Protein AF-0000000084952101 (afdb_homodimer)

Nearest PDB structures (foldseek):
  6eo3-assembly1_A  TM=8.745E-01  e=9.899E-08  Salmonella enterica subsp. enterica serovar Typhimurium
  8pdc-assembly1_A  TM=8.493E-01  e=1.658E-07  Thermochaetoides thermophila
  7qzo-assembly1_A  TM=8.654E-01  e=2.288E-07  Pseudomonas aeruginosa
  5x5j-assembly1_A  TM=7.897E-01  e=6.118E-06  Acinetobacter baumannii
  5o8z-assembly1_A  TM=7.798E-01  e=7.917E-06  Salmonella enterica subsp. enterica serovar Typhimurium str. LT2

InterPro domains:
  IPR001789 Signal transduction response regulator, receiver domain [PF00072] (9-115)
  IPR001789 Signal transduction response regulator, receiver domain [PS50110] (8-128)
  IPR001789 Signal transduction response regulator, receiver domain [SM00448] (7-125)
  IPR011006 CheY-like superfamily [SSF52172] (6-130)
  IPR050595 Bacterial response regulator [PTHR44591] (6-113)

Structure (mmCIF, N/CA/C/O backbone):
data_AF-0000000084952101-model_v1
#
loop_
_entity.id
_entity.type
_entity.pdbx_description
1 polymer 'Two component, sigma54 specific, transcriptional regulator, Fis family'
#
loop_
_atom_site.group_PDB
_atom_site.id
_atom_site.type_symbol
_atom_site.label_atom_id
_atom_site.label_alt_id
_atom_site.label_comp_id
_atom_site.label_asym_id
_atom_site.label_entity_id
_atom_site.label_seq_id
_atom_site.pdbx_PDB_ins_code
_atom_site.Cartn_x
_atom_site.Cartn_y
_atom_site.Cartn_z
_atom_site.occupancy
_atom_site.B_iso_or_equiv
_atom_site.auth_seq_id
_atom_site.auth_comp_id
_atom_site.auth_asym_id
_atom_site.auth_atom_id
_atom_site.pdbx_PDB_model_num
ATOM 1 N N . MET A 1 1 ? 23.375 18.359 25.078 1 31.36 1 MET A N 1
ATOM 2 C CA . MET A 1 1 ? 22.391 19.219 24.438 1 31.36 1 MET A CA 1
ATOM 3 C C . MET A 1 1 ? 21.453 18.406 23.562 1 31.36 1 MET A C 1
ATOM 5 O O . MET A 1 1 ? 21.906 17.672 22.672 1 31.36 1 MET A O 1
ATOM 9 N N . LYS A 1 2 ? 20.375 17.875 24.125 1 40.59 2 LYS A N 1
ATOM 10 C CA . LYS A 1 2 ? 19.281 17.094 23.578 1 40.59 2 LYS A CA 1
ATOM 11 C C . LYS A 1 2 ? 18.797 17.672 22.25 1 40.59 2 LYS A C 1
ATOM 13 O O . LYS A 1 2 ? 18.125 18.703 22.234 1 40.59 2 LYS A O 1
ATOM 18 N N . SER A 1 3 ? 19.344 17.891 21.328 1 44.69 3 SER A N 1
ATOM 19 C CA . SER A 1 3 ? 18.875 18.578 20.125 1 44.69 3 SER A CA 1
ATOM 20 C C . SER A 1 3 ? 17.5 18.094 19.719 1 44.69 3 SER A C 1
ATOM 22 O O . SER A 1 3 ? 17.359 16.953 19.25 1 44.69 3 SER A O 1
ATOM 24 N N . ASP A 1 4 ? 16.469 18.156 20.641 1 56 4 ASP A N 1
ATOM 25 C CA . ASP A 1 4 ? 15.102 17.828 21.047 1 56 4 ASP A CA 1
ATOM 26 C C . ASP A 1 4 ? 14.086 18.312 20.031 1 56 4 ASP A C 1
ATOM 28 O O . ASP A 1 4 ? 13.312 19.234 20.297 1 56 4 ASP A O 1
ATOM 32 N N . SER A 1 5 ? 14.398 18.531 18.891 1 74.56 5 SER A N 1
ATOM 33 C CA . SER A 1 5 ? 13.586 19.234 17.891 1 74.56 5 SER A CA 1
ATOM 34 C C . SER A 1 5 ? 12.234 18.547 17.703 1 74.56 5 SER A C 1
ATOM 36 O O . SER A 1 5 ? 12.141 17.312 17.75 1 74.56 5 SER A O 1
ATOM 38 N N . LYS A 1 6 ? 11.195 19.297 18.016 1 87 6 LYS A N 1
ATOM 39 C CA . LYS A 1 6 ? 9.82 18.828 17.906 1 87 6 LYS A CA 1
ATOM 40 C C . LYS A 1 6 ? 9.516 18.344 16.484 1 87 6 LYS A C 1
ATOM 42 O O . LYS A 1 6 ? 10.109 18.828 15.516 1 87 6 LYS A O 1
ATOM 47 N N . THR A 1 7 ? 8.773 17.328 16.422 1 91.75 7 THR A N 1
ATOM 48 C CA . THR A 1 7 ? 8.336 16.797 15.133 1 91.75 7 THR A CA 1
ATOM 49 C C . THR A 1 7 ? 7.262 17.703 14.523 1 91.75 7 THR A C 1
ATOM 51 O O . THR A 1 7 ? 6.234 17.953 15.148 1 91.75 7 THR A O 1
ATOM 54 N N . THR A 1 8 ? 7.531 18.188 13.359 1 94.69 8 THR A N 1
ATOM 55 C CA . THR A 1 8 ? 6.586 19.062 12.672 1 94.69 8 THR A CA 1
ATOM 56 C C . THR A 1 8 ? 5.586 18.25 11.867 1 94.69 8 THR A C 1
ATOM 58 O O . THR A 1 8 ? 5.969 17.5 10.961 1 94.69 8 THR A O 1
ATOM 61 N N . ILE A 1 9 ? 4.277 18.469 12.148 1 96.5 9 ILE A N 1
ATOM 62 C CA . ILE A 1 9 ? 3.203 17.719 11.5 1 96.5 9 ILE A CA 1
ATOM 63 C C . ILE A 1 9 ? 2.291 18.688 10.75 1 96.5 9 ILE A C 1
ATOM 65 O O . ILE A 1 9 ? 1.812 19.672 11.32 1 96.5 9 ILE A O 1
ATOM 69 N N . PHE A 1 10 ? 2.121 18.422 9.469 1 98.25 10 PHE A N 1
ATOM 70 C CA . PHE A 1 10 ? 1.085 19.125 8.711 1 98.25 10 PHE A CA 1
ATOM 71 C C . PHE A 1 10 ? -0.183 18.281 8.633 1 98.25 10 PHE A C 1
ATOM 73 O O . PHE A 1 10 ? -0.131 17.109 8.273 1 98.25 10 PHE A O 1
ATOM 80 N N . LEU A 1 11 ? -1.28 18.875 8.992 1 97.88 11 LEU A N 1
ATOM 81 C CA . LEU A 1 11 ? -2.594 18.234 8.906 1 97.88 11 LEU A CA 1
ATOM 82 C C . LEU A 1 11 ? -3.434 18.891 7.809 1 97.88 11 LEU A C 1
ATOM 84 O O . LEU A 1 11 ? -3.648 20.109 7.82 1 97.88 11 LEU A O 1
ATOM 88 N N . VAL A 1 12 ? -3.926 18.047 6.91 1 98.5 12 VAL A N 1
ATOM 89 C CA . VAL A 1 12 ? -4.66 18.594 5.773 1 98.5 12 VAL A CA 1
ATOM 90 C C . VAL A 1 12 ? -6.035 17.922 5.68 1 98.5 12 VAL A C 1
ATOM 92 O O . VAL A 1 12 ? -6.137 16.719 5.449 1 98.5 12 VAL A O 1
ATOM 95 N N . ASP A 1 13 ? -7.027 18.688 5.824 1 97.81 13 ASP A N 1
ATOM 96 C CA . ASP A 1 13 ? -8.414 18.234 5.82 1 97.81 13 ASP A CA 1
ATOM 97 C C . ASP A 1 13 ? -9.375 19.391 5.574 1 97.81 13 ASP A C 1
ATOM 99 O O . ASP A 1 13 ? -9.18 20.484 6.105 1 97.81 13 ASP A O 1
ATOM 103 N N . ASP A 1 14 ? -10.383 19.156 4.797 1 96.81 14 ASP A N 1
ATOM 104 C CA . ASP A 1 14 ? -11.266 20.281 4.484 1 96.81 14 ASP A CA 1
ATOM 105 C C . ASP A 1 14 ? -12.359 20.422 5.547 1 96.81 14 ASP A C 1
ATOM 107 O O . ASP A 1 14 ? -13.133 21.375 5.512 1 96.81 14 ASP A O 1
ATOM 111 N N . ASP A 1 15 ? -12.43 19.453 6.539 1 95.44 15 ASP A N 1
ATOM 112 C CA . ASP A 1 15 ? -13.344 19.547 7.672 1 95.44 15 ASP A CA 1
ATOM 113 C C . ASP A 1 15 ? -12.703 20.281 8.844 1 95.44 15 ASP A C 1
ATOM 115 O O . ASP A 1 15 ? -11.898 19.719 9.586 1 95.44 15 ASP A O 1
ATOM 119 N N . ALA A 1 16 ? -13.133 21.516 9.047 1 94 16 ALA A N 1
ATOM 120 C CA . ALA A 1 16 ? -12.531 22.391 10.055 1 94 16 ALA A CA 1
ATOM 121 C C . ALA A 1 16 ? -12.68 21.797 11.453 1 94 16 ALA A C 1
ATOM 123 O O . ALA A 1 16 ? -11.789 21.922 12.289 1 94 16 ALA A O 1
ATOM 124 N N . VAL A 1 17 ? -13.828 21.203 11.75 1 94.38 17 VAL A N 1
ATOM 125 C CA . VAL A 1 17 ? -14.094 20.625 13.055 1 94.38 17 VAL A CA 1
ATOM 126 C C . VAL A 1 17 ? -13.156 19.453 13.305 1 94.38 17 VAL A C 1
ATOM 128 O O . VAL A 1 17 ? -12.57 19.328 14.383 1 94.38 17 VAL A O 1
ATOM 131 N N . PHE A 1 18 ? -12.977 18.656 12.289 1 94 18 PHE A N 1
ATOM 132 C CA . PHE A 1 18 ? -12.078 17.516 12.414 1 94 18 PHE A CA 1
ATOM 133 C C . PHE A 1 18 ? -10.641 17.969 12.594 1 94 18 PHE A C 1
ATOM 135 O O . PHE A 1 18 ? -9.906 17.438 13.438 1 94 18 PHE A O 1
ATOM 142 N N . LEU A 1 19 ? -10.188 18.969 11.828 1 94.62 19 LEU A N 1
ATOM 143 C CA . LEU A 1 19 ? -8.836 19.516 11.938 1 94.62 19 LEU A CA 1
ATOM 144 C C . LEU A 1 19 ? -8.547 19.969 13.359 1 94.62 19 LEU A C 1
ATOM 146 O O . LEU A 1 19 ? -7.508 19.641 13.93 1 94.62 19 LEU A O 1
ATOM 150 N N . LYS A 1 20 ? -9.477 20.688 13.867 1 94.31 20 LYS A N 1
ATOM 151 C CA . LYS A 1 20 ? -9.297 21.234 15.211 1 94.31 20 LYS A CA 1
ATOM 152 C C . LYS A 1 20 ? -9.227 20.125 16.25 1 94.31 20 LYS A C 1
ATOM 154 O O . LYS A 1 20 ? -8.391 20.172 17.156 1 94.31 20 LYS A O 1
ATOM 159 N N . SER A 1 21 ? -10.117 19.172 16.125 1 93 21 SER A N 1
ATOM 160 C CA . SER A 1 21 ? -10.125 18.047 17.078 1 93 21 SER A CA 1
ATOM 161 C C . SER A 1 21 ? -8.805 17.297 17.047 1 93 21 SER A C 1
ATOM 163 O O . SER A 1 21 ? -8.258 16.969 18.109 1 93 21 SER A O 1
ATOM 165 N N . LEU A 1 22 ? -8.297 17.016 15.883 1 92.94 22 LEU A N 1
ATOM 166 C CA . LEU A 1 22 ? -7.039 16.281 15.75 1 92.94 22 LEU A CA 1
ATOM 167 C C . LEU A 1 22 ? -5.867 17.125 16.234 1 92.94 22 LEU A C 1
ATOM 169 O O . LEU A 1 22 ? -4.949 16.609 16.891 1 92.94 22 LEU A O 1
ATOM 173 N N . GLU A 1 23 ? -5.871 18.391 15.898 1 93.25 23 GLU A N 1
ATOM 174 C CA . GLU A 1 23 ? -4.852 19.328 16.375 1 93.25 23 GLU A CA 1
ATOM 175 C C . GLU A 1 23 ? -4.738 19.281 17.906 1 93.25 23 GLU A C 1
ATOM 177 O O . GLU A 1 23 ? -3.633 19.219 18.453 1 93.25 23 GLU A O 1
ATOM 182 N N . ILE A 1 24 ? -5.859 19.281 18.547 1 91.94 24 ILE A N 1
ATOM 183 C CA . ILE A 1 24 ? -5.906 19.281 20 1 91.94 24 ILE A CA 1
ATOM 184 C C . ILE A 1 24 ? -5.273 18 20.547 1 91.94 24 ILE A C 1
ATOM 186 O O . ILE A 1 24 ? -4.527 18.047 21.531 1 91.94 24 ILE A O 1
ATOM 190 N N . GLU A 1 25 ? -5.535 16.938 19.922 1 89.94 25 GLU A N 1
ATOM 191 C CA . GLU A 1 25 ? -4.98 15.656 20.359 1 89.94 25 GLU A CA 1
ATOM 192 C C . GLU A 1 25 ? -3.459 15.656 20.266 1 89.94 25 GLU A C 1
ATOM 194 O O . GLU A 1 25 ? -2.779 15.141 21.156 1 89.94 25 GLU A O 1
ATOM 199 N N . PHE A 1 26 ? -2.91 16.297 19.234 1 89.94 26 PHE A N 1
ATOM 200 C CA . PHE A 1 26 ? -1.467 16.281 19.031 1 89.94 26 PHE A CA 1
ATOM 201 C C . PHE A 1 26 ? -0.779 17.312 19.922 1 89.94 26 PHE A C 1
ATOM 203 O O . PHE A 1 26 ? 0.338 17.078 20.391 1 89.94 26 PHE A O 1
ATOM 210 N N . ILE A 1 27 ? -1.391 18.453 20.094 1 84.12 27 ILE A N 1
ATOM 211 C CA . ILE A 1 27 ? -0.768 19.547 20.828 1 84.12 27 ILE A CA 1
ATOM 212 C C . ILE A 1 27 ? -0.644 19.172 22.312 1 84.12 27 ILE A C 1
ATOM 214 O O . ILE A 1 27 ? 0.27 19.625 23 1 84.12 27 ILE A O 1
ATOM 218 N N . HIS A 1 28 ? -1.533 18.375 22.719 1 82.44 28 HIS A N 1
ATOM 219 C CA . HIS A 1 28 ? -1.41 17.938 24.094 1 82.44 28 HIS A CA 1
ATOM 220 C C . HIS A 1 28 ? -0.119 17.156 24.328 1 82.44 28 HIS A C 1
ATOM 222 O O . HIS A 1 28 ? 0.33 17 25.453 1 82.44 28 HIS A O 1
ATOM 228 N N . ASN A 1 29 ? 0.439 16.828 23.219 1 72.81 29 ASN A N 1
ATOM 229 C CA . ASN A 1 29 ? 1.745 16.172 23.25 1 72.81 29 ASN A CA 1
ATOM 230 C C . ASN A 1 29 ? 2.865 17.156 22.906 1 72.81 29 ASN A C 1
ATOM 232 O O . ASN A 1 29 ? 2.891 17.703 21.812 1 72.81 29 ASN A O 1
ATOM 236 N N . THR A 1 30 ? 3.736 17.438 23.734 1 71.75 30 THR A N 1
ATOM 237 C CA . THR A 1 30 ? 4.742 18.484 23.641 1 71.75 30 THR A CA 1
ATOM 238 C C . THR A 1 30 ? 5.805 18.141 22.594 1 71.75 30 THR A C 1
ATOM 240 O O . THR A 1 30 ? 6.645 18.969 22.25 1 71.75 30 THR A O 1
ATOM 243 N N . GLU A 1 31 ? 5.695 17.031 22.016 1 84.75 31 GLU A N 1
ATOM 244 C CA . GLU A 1 31 ? 6.73 16.578 21.094 1 84.75 31 GLU A CA 1
ATOM 245 C C . GLU A 1 31 ? 6.398 16.969 19.656 1 84.75 31 GLU A C 1
ATOM 247 O O . GLU A 1 31 ? 7.211 16.781 18.75 1 84.75 31 GLU A O 1
ATOM 252 N N . TYR A 1 32 ? 5.238 17.641 19.516 1 90.06 32 TYR A N 1
ATOM 253 C CA . TYR A 1 32 ? 4.805 17.891 18.141 1 90.06 32 TYR A CA 1
ATOM 254 C C . TYR A 1 32 ? 4.531 19.375 17.906 1 90.06 32 TYR A C 1
ATOM 256 O O . TYR A 1 32 ? 4.059 20.062 18.812 1 90.06 32 TYR A O 1
ATOM 264 N N . ILE A 1 33 ? 4.855 19.859 16.781 1 92.81 33 ILE A N 1
ATOM 265 C CA . ILE A 1 33 ? 4.371 21.125 16.219 1 92.81 33 ILE A CA 1
ATOM 266 C C . ILE A 1 33 ? 3.396 20.844 15.078 1 92.81 33 ILE A C 1
ATOM 268 O O . ILE A 1 33 ? 3.73 20.125 14.133 1 92.81 33 ILE A O 1
ATOM 272 N N . VAL A 1 34 ? 2.207 21.422 15.211 1 95.19 34 VAL A N 1
ATOM 273 C CA . VAL A 1 34 ? 1.177 21.062 14.242 1 95.19 34 VAL A CA 1
ATOM 274 C C . VAL A 1 34 ? 0.725 22.312 13.484 1 95.19 34 VAL A C 1
ATOM 276 O O . VAL A 1 34 ? 0.503 23.359 14.078 1 95.19 34 VAL A O 1
ATOM 279 N N . GLU A 1 35 ? 0.692 22.203 12.234 1 96.56 35 GLU A N 1
ATOM 280 C CA . GLU A 1 35 ? 0.045 23.188 11.375 1 96.56 35 GLU A CA 1
ATOM 281 C C . GLU A 1 35 ? -1.077 22.562 10.555 1 96.56 35 GLU A C 1
ATOM 283 O O . GLU A 1 35 ? -0.937 21.438 10.062 1 96.56 35 GLU A O 1
ATOM 288 N N . THR A 1 36 ? -2.189 23.297 10.383 1 97.69 36 THR A N 1
ATOM 289 C CA . THR A 1 36 ? -3.367 22.734 9.719 1 97.69 36 THR A CA 1
ATOM 290 C C . THR A 1 36 ? -3.658 23.484 8.422 1 97.69 36 THR A C 1
ATOM 292 O O . THR A 1 36 ? -3.412 24.688 8.32 1 97.69 36 THR A O 1
ATOM 295 N N . PHE A 1 37 ? -4.176 22.719 7.477 1 97.81 37 PHE A N 1
ATOM 296 C CA . PHE A 1 37 ? -4.512 23.281 6.176 1 97.81 37 PHE A CA 1
ATOM 297 C C . PHE A 1 37 ? -5.863 22.766 5.699 1 97.81 37 PHE A C 1
ATOM 299 O O . PHE A 1 37 ? -6.148 21.562 5.801 1 97.81 37 PHE A O 1
ATOM 306 N N . ALA A 1 38 ? -6.621 23.672 5.078 1 96.5 38 ALA A N 1
ATOM 307 C CA . ALA A 1 38 ? -7.965 23.312 4.641 1 96.5 38 ALA A CA 1
ATOM 308 C C . ALA A 1 38 ? -7.953 22.797 3.207 1 96.5 38 ALA A C 1
ATOM 310 O O . ALA A 1 38 ? -8.938 22.203 2.744 1 96.5 38 ALA A O 1
ATOM 311 N N . THR A 1 39 ? -6.848 23.047 2.496 1 96.94 39 THR A N 1
ATOM 312 C CA . THR A 1 39 ? -6.73 22.578 1.119 1 96.94 39 THR A CA 1
ATOM 313 C C . THR A 1 39 ? -5.309 22.109 0.829 1 96.94 39 THR A C 1
ATOM 315 O O . THR A 1 39 ? -4.367 22.484 1.528 1 96.94 39 THR A O 1
ATOM 318 N N . GLY A 1 40 ? -5.191 21.234 -0.184 1 98 40 GLY A N 1
ATOM 319 C CA . GLY A 1 40 ? -3.879 20.766 -0.613 1 98 40 GLY A CA 1
ATOM 320 C C . GLY A 1 40 ? -2.986 21.891 -1.1 1 98 40 GLY A C 1
ATOM 321 O O . GLY A 1 40 ? -1.777 21.891 -0.854 1 98 40 GLY A O 1
ATOM 322 N N . GLU A 1 41 ? -3.635 22.891 -1.754 1 97.56 41 GLU A N 1
ATOM 323 C CA . GLU A 1 41 ? -2.914 24.047 -2.285 1 97.56 41 GLU A CA 1
ATOM 324 C C . GLU A 1 41 ? -2.199 24.812 -1.172 1 97.56 41 GLU A C 1
ATOM 326 O O . GLU A 1 41 ? -1.025 25.156 -1.308 1 97.56 41 GLU A O 1
ATOM 331 N N . LEU A 1 42 ? -2.859 25.031 -0.121 1 97.31 42 LEU A N 1
ATOM 332 C CA . LEU A 1 42 ? -2.291 25.766 1.012 1 97.31 42 LEU A CA 1
ATOM 333 C C . LEU A 1 42 ? -1.149 24.969 1.643 1 97.31 42 LEU A C 1
ATOM 335 O O . LEU A 1 42 ? -0.117 25.547 2 1 97.31 42 LEU A O 1
ATOM 339 N N . CYS A 1 43 ? -1.364 23.672 1.757 1 98.38 43 CYS A N 1
ATOM 340 C CA . CYS A 1 43 ? -0.332 22.812 2.32 1 98.38 43 CYS A CA 1
ATOM 341 C C . CYS A 1 43 ? 0.927 22.844 1.461 1 98.38 43 CYS A C 1
ATOM 343 O O . CYS A 1 43 ? 2.033 23 1.978 1 98.38 43 CYS A O 1
ATOM 345 N N . LEU A 1 44 ? 0.755 22.75 0.146 1 98.12 44 LEU A N 1
ATOM 346 C CA . LEU A 1 44 ? 1.88 22.719 -0.782 1 98.12 44 LEU A CA 1
ATOM 347 C C . LEU A 1 44 ? 2.666 24.031 -0.735 1 98.12 44 LEU A C 1
ATOM 349 O O . LEU A 1 44 ? 3.896 24.016 -0.807 1 98.12 44 LEU A O 1
ATOM 353 N N . ALA A 1 45 ? 1.919 25.094 -0.639 1 98 45 ALA A N 1
ATOM 354 C CA . ALA A 1 45 ? 2.572 26.406 -0.531 1 98 45 ALA A CA 1
ATOM 355 C C . ALA A 1 45 ? 3.486 26.453 0.69 1 98 45 ALA A C 1
ATOM 357 O O . ALA A 1 45 ? 4.57 27.047 0.636 1 98 45 ALA A O 1
ATOM 358 N N . LYS A 1 46 ? 3.049 25.844 1.779 1 98.12 46 LYS A N 1
ATOM 359 C CA . LYS A 1 46 ? 3.836 25.844 3.008 1 98.12 46 LYS A CA 1
ATOM 360 C C . LYS A 1 46 ? 5 24.859 2.916 1 98.12 46 LYS A C 1
ATOM 362 O O . LYS A 1 46 ? 6.105 25.156 3.381 1 98.12 46 LYS A O 1
ATOM 367 N N . VAL A 1 47 ? 4.789 23.703 2.305 1 97.38 47 VAL A N 1
ATOM 368 C CA . VAL A 1 47 ? 5.816 22.672 2.137 1 97.38 47 VAL A CA 1
ATOM 369 C C . VAL A 1 47 ? 7.016 23.266 1.396 1 97.38 47 VAL A C 1
ATOM 371 O O . VAL A 1 47 ? 8.164 22.938 1.703 1 97.38 47 VAL A O 1
ATOM 374 N N . ALA A 1 48 ? 6.691 24.109 0.462 1 95 48 ALA A N 1
ATOM 375 C CA . ALA A 1 48 ? 7.73 24.734 -0.348 1 95 48 ALA A CA 1
ATOM 376 C C . ALA A 1 48 ? 8.617 25.641 0.504 1 95 48 ALA A C 1
ATOM 378 O O . ALA A 1 48 ? 9.742 25.969 0.12 1 95 48 ALA A O 1
ATOM 379 N N . LYS A 1 49 ? 8.133 26.031 1.66 1 95.56 49 LYS A N 1
ATOM 380 C CA . LYS A 1 49 ? 8.852 26.969 2.535 1 95.56 49 LYS A CA 1
ATOM 381 C C . LYS A 1 49 ? 9.477 26.234 3.715 1 95.56 49 LYS A C 1
ATOM 383 O O . LYS A 1 49 ? 10.609 26.531 4.109 1 95.56 49 LYS A O 1
ATOM 388 N N . ILE A 1 50 ? 8.758 25.312 4.277 1 94.56 50 ILE A N 1
ATOM 389 C CA . ILE A 1 50 ? 9.188 24.531 5.441 1 94.56 50 ILE A CA 1
ATOM 390 C C . ILE A 1 50 ? 8.898 23.062 5.215 1 94.56 50 ILE A C 1
ATOM 392 O O . ILE A 1 50 ? 7.766 22.672 4.906 1 94.56 50 ILE A O 1
ATOM 396 N N . LYS A 1 51 ? 9.914 22.297 5.426 1 95.31 51 LYS A N 1
ATOM 397 C CA . LYS A 1 51 ? 9.727 20.859 5.262 1 95.31 51 LYS A CA 1
ATOM 398 C C . LYS A 1 51 ? 9.18 20.219 6.539 1 95.31 51 LYS A C 1
ATOM 400 O O . LYS A 1 51 ? 9.852 20.219 7.57 1 95.31 51 LYS A O 1
ATOM 405 N N . PRO A 1 52 ? 8.008 19.703 6.457 1 97.06 52 PRO A N 1
ATOM 406 C CA . PRO A 1 52 ? 7.504 18.984 7.625 1 97.06 52 PRO A CA 1
ATOM 407 C C . PRO A 1 52 ? 8.133 17.594 7.781 1 97.06 52 PRO A C 1
ATOM 409 O O . PRO A 1 52 ? 8.703 17.062 6.828 1 97.06 52 PRO A O 1
ATOM 412 N N . ASP A 1 53 ? 8.031 17.109 8.977 1 95.12 53 ASP A N 1
ATOM 413 C CA . ASP A 1 53 ? 8.523 15.758 9.211 1 95.12 53 ASP A CA 1
ATOM 414 C C . ASP A 1 53 ? 7.523 14.711 8.711 1 95.12 53 ASP A C 1
ATOM 416 O O . ASP A 1 53 ? 7.91 13.602 8.344 1 95.12 53 ASP A O 1
ATOM 420 N N . VAL A 1 54 ? 6.273 15.102 8.781 1 97.19 54 VAL A N 1
ATOM 421 C CA . VAL A 1 54 ? 5.223 14.195 8.328 1 97.19 54 VAL A CA 1
ATOM 422 C C . VAL A 1 54 ? 3.979 15 7.953 1 97.19 54 VAL A C 1
ATOM 424 O O . VAL A 1 54 ? 3.715 16.047 8.531 1 97.19 54 VAL A O 1
ATOM 427 N N . ILE A 1 55 ? 3.266 14.477 6.973 1 98.44 55 ILE A N 1
ATOM 428 C CA . ILE A 1 55 ? 1.993 15.07 6.57 1 98.44 55 ILE A CA 1
ATOM 429 C C . ILE A 1 55 ? 0.873 14.047 6.75 1 98.44 55 ILE A C 1
ATOM 431 O O . ILE A 1 55 ? 1.014 12.891 6.355 1 98.44 55 ILE A O 1
ATOM 435 N N . ILE A 1 56 ? -0.173 14.461 7.379 1 98.44 56 ILE A N 1
ATOM 436 C CA . ILE A 1 56 ? -1.404 13.68 7.477 1 98.44 56 ILE A CA 1
ATOM 437 C C . ILE A 1 56 ? -2.465 14.281 6.555 1 98.44 56 ILE A C 1
ATOM 439 O O . ILE A 1 56 ? -2.848 15.445 6.715 1 98.44 56 ILE A O 1
ATOM 443 N N . LEU A 1 57 ? -2.945 13.484 5.648 1 98.69 57 LEU A N 1
ATOM 444 C CA . LEU A 1 57 ? -3.686 14.016 4.508 1 98.69 57 LEU A CA 1
ATOM 445 C C . LEU A 1 57 ? -5 13.266 4.316 1 98.69 57 LEU A C 1
ATOM 447 O O . LEU A 1 57 ? -5.016 12.039 4.273 1 98.69 57 LEU A O 1
ATOM 451 N N . ASP A 1 58 ? -6.066 13.984 4.152 1 98 58 ASP A N 1
ATOM 452 C CA . ASP A 1 58 ? -7.375 13.398 3.881 1 98 58 ASP A CA 1
ATOM 453 C C . ASP A 1 58 ? -7.496 12.977 2.418 1 98 58 ASP A C 1
ATOM 455 O O . ASP A 1 58 ? -7.051 13.703 1.521 1 98 58 ASP A O 1
ATOM 459 N N . TYR A 1 59 ? -8.133 11.914 2.172 1 97.5 59 TYR A N 1
ATOM 460 C CA . TYR A 1 59 ? -8.352 11.414 0.817 1 97.5 59 TYR A CA 1
ATOM 461 C C . TYR A 1 59 ? -9.391 12.266 0.088 1 97.5 59 TYR A C 1
ATOM 463 O O . TYR A 1 59 ? -9.164 12.688 -1.048 1 97.5 59 TYR A O 1
ATOM 471 N N . GLN A 1 60 ? -10.508 12.43 0.764 1 95.62 60 GLN A N 1
ATOM 472 C CA . GLN A 1 60 ? -11.547 13.273 0.193 1 95.62 60 GLN A CA 1
ATOM 473 C C . GLN A 1 60 ? -11.375 14.727 0.618 1 95.62 60 GLN A C 1
ATOM 475 O O . GLN A 1 60 ? -12.133 15.234 1.447 1 95.62 60 GLN A O 1
ATOM 480 N N . LEU A 1 61 ? -10.547 15.406 0.004 1 96.81 61 LEU A N 1
ATOM 481 C CA . LEU A 1 61 ? -10.125 16.734 0.41 1 96.81 61 LEU A CA 1
ATOM 482 C C . LEU A 1 61 ? -10.859 17.812 -0.393 1 96.81 61 LEU A C 1
ATOM 484 O O . LEU A 1 61 ? -10.758 19 -0.093 1 96.81 61 LEU A O 1
ATOM 488 N N . ASP A 1 62 ? -11.672 17.422 -1.327 1 92.44 62 ASP A N 1
ATOM 489 C CA . ASP A 1 62 ? -12.422 18.359 -2.148 1 92.44 62 ASP A CA 1
ATOM 490 C C . ASP A 1 62 ? -13.914 18.281 -1.853 1 92.44 62 ASP A C 1
ATOM 492 O O . ASP A 1 62 ? -14.742 18.484 -2.744 1 92.44 62 ASP A O 1
ATOM 496 N N . GLY A 1 63 ? -14.148 17.906 -0.601 1 88 63 GLY A N 1
ATOM 497 C CA . GLY A 1 63 ? -15.547 17.766 -0.217 1 88 63 GLY A CA 1
ATOM 498 C C . GLY A 1 63 ? -16.266 19.094 -0.132 1 88 63 GLY A C 1
ATOM 499 O O . GLY A 1 63 ? -17.453 19.188 -0.455 1 88 63 GLY A O 1
ATOM 500 N N . ILE A 1 64 ? -15.617 20.156 0.276 1 86.5 64 ILE A N 1
ATOM 501 C CA . ILE A 1 64 ? -16.203 21.469 0.469 1 86.5 64 ILE A CA 1
ATOM 502 C C . ILE A 1 64 ? -16.016 22.312 -0.791 1 86.5 64 ILE A C 1
ATOM 504 O O . ILE A 1 64 ? -16.984 22.875 -1.318 1 86.5 64 ILE A O 1
ATOM 508 N N . ASP A 1 65 ? -14.836 22.391 -1.254 1 88.94 65 ASP A N 1
ATOM 509 C CA . ASP A 1 65 ? -14.523 23.062 -2.51 1 88.94 65 ASP A CA 1
ATOM 510 C C . ASP A 1 65 ? -14.188 22.062 -3.607 1 88.94 65 ASP A C 1
ATOM 512 O O . ASP A 1 65 ? -13.07 21.547 -3.66 1 88.94 65 ASP A O 1
ATOM 516 N N . LYS A 1 66 ? -14.977 21.875 -4.551 1 89.44 66 LYS A N 1
ATOM 517 C CA . LYS A 1 66 ? -14.844 20.844 -5.574 1 89.44 66 LYS A CA 1
ATOM 518 C C . LYS A 1 66 ? -13.766 21.203 -6.59 1 89.44 66 LYS A C 1
ATOM 520 O O . LYS A 1 66 ? -13.305 20.344 -7.348 1 89.44 66 LYS A O 1
ATOM 525 N N . GLU A 1 67 ? -13.359 22.453 -6.559 1 91.44 67 GLU A N 1
ATOM 526 C CA . GLU A 1 67 ? -12.32 22.891 -7.48 1 91.44 67 GLU A CA 1
ATOM 527 C C . GLU A 1 67 ? -10.93 22.703 -6.871 1 91.44 67 GLU A C 1
ATOM 529 O O . GLU A 1 67 ? -9.922 22.766 -7.578 1 91.44 67 GLU A O 1
ATOM 534 N N . ALA A 1 68 ? -10.898 22.453 -5.625 1 92.62 68 ALA A N 1
ATOM 535 C CA . ALA A 1 68 ? -9.625 22.219 -4.938 1 92.62 68 ALA A CA 1
ATOM 536 C C . ALA A 1 68 ? -9.047 20.859 -5.293 1 92.62 68 ALA A C 1
ATOM 538 O O . ALA A 1 68 ? -9.758 19.984 -5.785 1 92.62 68 ALA A O 1
ATOM 539 N N . MET A 1 69 ? -7.723 20.734 -5.09 1 96.12 69 MET A N 1
ATOM 540 C CA . MET A 1 69 ? -7.082 19.438 -5.273 1 96.12 69 MET A CA 1
ATOM 541 C C . MET A 1 69 ? -7.672 18.406 -4.324 1 96.12 69 MET A C 1
ATOM 543 O O . MET A 1 69 ? -7.918 18.688 -3.152 1 96.12 69 MET A O 1
ATOM 547 N N . ASN A 1 70 ? -7.867 17.188 -4.852 1 96.88 70 ASN A N 1
ATOM 548 C CA . ASN A 1 70 ? -8.273 16.109 -3.959 1 96.88 70 ASN A CA 1
ATOM 549 C C . ASN A 1 70 ? -7.074 15.484 -3.256 1 96.88 70 ASN A C 1
ATOM 551 O O . ASN A 1 70 ? -5.938 15.922 -3.439 1 96.88 70 ASN A O 1
ATOM 555 N N . GLY A 1 71 ? -7.359 14.547 -2.428 1 98 71 GLY A N 1
ATOM 556 C CA . GLY A 1 71 ? -6.309 13.945 -1.617 1 98 71 GLY A CA 1
ATOM 557 C C . GLY A 1 71 ? -5.199 13.328 -2.443 1 98 71 GLY A C 1
ATOM 558 O O . GLY A 1 71 ? -4.016 13.531 -2.158 1 98 71 GLY A O 1
ATOM 559 N N . ILE A 1 72 ? -5.504 12.602 -3.471 1 98.06 72 ILE A N 1
ATOM 560 C CA . ILE A 1 72 ? -4.523 11.891 -4.289 1 98.06 72 ILE A CA 1
ATOM 561 C C . ILE A 1 72 ? -3.709 12.891 -5.102 1 98.06 72 ILE A C 1
ATOM 563 O O . ILE A 1 72 ? -2.488 12.766 -5.211 1 98.06 72 ILE A O 1
ATOM 567 N N . GLN A 1 73 ? -4.355 13.844 -5.656 1 98 73 GLN A N 1
ATOM 568 C CA . GLN A 1 73 ? -3.652 14.898 -6.375 1 98 73 GLN A CA 1
ATOM 569 C C . GLN A 1 73 ? -2.637 15.594 -5.477 1 98 73 GLN A C 1
ATOM 571 O O . GLN A 1 73 ? -1.502 15.844 -5.887 1 98 73 GLN A O 1
ATOM 576 N N . THR A 1 74 ? -3.119 15.938 -4.289 1 98.56 74 THR A N 1
ATOM 577 C CA . THR A 1 74 ? -2.244 16.594 -3.316 1 98.56 74 THR A CA 1
ATOM 578 C C . THR A 1 74 ? -1.059 15.695 -2.975 1 98.56 74 THR A C 1
ATOM 580 O O . THR A 1 74 ? 0.087 16.141 -2.963 1 98.56 74 THR A O 1
ATOM 583 N N . LEU A 1 75 ? -1.333 14.438 -2.736 1 98.69 75 LEU A N 1
ATOM 584 C CA . LEU A 1 75 ? -0.295 13.453 -2.449 1 98.69 75 LEU A CA 1
ATOM 585 C C . LEU A 1 75 ? 0.747 13.414 -3.562 1 98.69 75 LEU A C 1
ATOM 587 O O . LEU A 1 75 ? 1.947 13.516 -3.297 1 98.69 75 LEU A O 1
ATOM 591 N N . ASP A 1 76 ? 0.286 13.375 -4.773 1 98.62 76 ASP A N 1
ATOM 592 C CA . ASP A 1 76 ? 1.18 13.289 -5.922 1 98.62 76 ASP A CA 1
ATOM 593 C C . ASP A 1 76 ? 2.082 14.516 -6.008 1 98.62 76 ASP A C 1
ATOM 595 O O . ASP A 1 76 ? 3.285 14.398 -6.246 1 98.62 76 ASP A O 1
ATOM 599 N N . LYS A 1 77 ? 1.519 15.625 -5.797 1 98.44 77 LYS A N 1
ATOM 600 C CA . LYS A 1 77 ? 2.281 16.859 -5.879 1 98.44 77 LYS A CA 1
ATOM 601 C C . LYS A 1 77 ? 3.328 16.938 -4.77 1 98.44 77 LYS A C 1
ATOM 603 O O . LYS A 1 77 ? 4.445 17.422 -4.996 1 98.44 77 LYS A O 1
ATOM 608 N N . ILE A 1 78 ? 2.938 16.5 -3.6 1 98.38 78 ILE A N 1
ATOM 609 C CA . ILE A 1 78 ? 3.885 16.484 -2.49 1 98.38 78 ILE A CA 1
ATOM 610 C C . ILE A 1 78 ? 5.062 15.57 -2.826 1 98.38 78 ILE A C 1
ATOM 612 O O . ILE A 1 78 ? 6.223 15.953 -2.641 1 98.38 78 ILE A O 1
ATOM 616 N N . LYS A 1 79 ? 4.766 14.43 -3.346 1 98.25 79 LYS A N 1
ATOM 617 C CA . LYS A 1 79 ? 5.801 13.445 -3.652 1 98.25 79 LYS A CA 1
ATOM 618 C C . LYS A 1 79 ? 6.668 13.906 -4.82 1 98.25 79 LYS A C 1
ATOM 620 O O . LYS A 1 79 ? 7.863 13.609 -4.867 1 98.25 79 LYS A O 1
ATOM 625 N N . GLU A 1 80 ? 6.016 14.586 -5.707 1 97.5 80 GLU A N 1
ATOM 626 C CA . GLU A 1 80 ? 6.785 15.195 -6.793 1 97.5 80 GLU A CA 1
ATOM 627 C C . GLU A 1 80 ? 7.789 16.203 -6.258 1 97.5 80 GLU A C 1
ATOM 629 O O . GLU A 1 80 ? 8.914 16.297 -6.754 1 97.5 80 GLU A O 1
ATOM 634 N N . PHE A 1 81 ? 7.359 16.953 -5.301 1 96.94 81 PHE A N 1
ATOM 635 C CA . PHE A 1 81 ? 8.211 17.969 -4.703 1 96.94 81 PHE A CA 1
ATOM 636 C C . PHE A 1 81 ? 9.32 17.328 -3.877 1 96.94 81 PHE A C 1
ATOM 638 O O . PHE A 1 81 ? 10.492 17.688 -4.023 1 96.94 81 PHE A O 1
ATOM 645 N N . ASP A 1 82 ? 8.992 16.391 -3.062 1 97.19 82 ASP A N 1
ATOM 646 C CA . ASP A 1 82 ? 9.953 15.672 -2.221 1 97.19 82 ASP A CA 1
ATOM 647 C C . ASP A 1 82 ? 9.453 14.266 -1.888 1 97.19 82 ASP A C 1
ATOM 649 O O . ASP A 1 82 ? 8.641 14.094 -0.98 1 97.19 82 ASP A O 1
ATOM 653 N N . PRO A 1 83 ? 10.031 13.328 -2.523 1 96.44 83 PRO A N 1
ATOM 654 C CA . PRO A 1 83 ? 9.539 11.961 -2.334 1 96.44 83 PRO A CA 1
ATOM 655 C C . PRO A 1 83 ? 9.844 11.414 -0.939 1 96.44 83 PRO A C 1
ATOM 657 O O . PRO A 1 83 ? 9.281 10.391 -0.54 1 96.44 83 PRO A O 1
ATOM 660 N N . GLU A 1 84 ? 10.602 12.078 -0.228 1 94.69 84 GLU A N 1
ATOM 661 C CA . GLU A 1 84 ? 11.055 11.555 1.059 1 94.69 84 GLU A CA 1
ATOM 662 C C . GLU A 1 84 ? 10.102 11.969 2.182 1 94.69 84 GLU A C 1
ATOM 664 O O . GLU A 1 84 ? 10.172 11.43 3.287 1 94.69 84 GLU A O 1
ATOM 669 N N . ILE A 1 85 ? 9.281 12.906 1.948 1 96.44 85 ILE A N 1
ATOM 670 C CA . ILE A 1 85 ? 8.336 13.336 2.973 1 96.44 85 ILE A CA 1
ATOM 671 C C . ILE A 1 85 ? 7.293 12.242 3.205 1 96.44 85 ILE A C 1
ATOM 673 O O . ILE A 1 85 ? 6.543 11.891 2.293 1 96.44 85 ILE A O 1
ATOM 677 N N . PRO A 1 86 ? 7.234 11.711 4.375 1 97.69 86 PRO A N 1
ATOM 678 C CA . PRO A 1 86 ? 6.191 10.719 4.633 1 97.69 86 PRO A CA 1
ATOM 679 C C . PRO A 1 86 ? 4.793 11.336 4.691 1 97.69 86 PRO A C 1
ATOM 681 O O . PRO A 1 86 ? 4.578 12.32 5.398 1 97.69 86 PRO A O 1
ATOM 684 N N . VAL A 1 87 ? 3.904 10.742 3.947 1 98.56 87 VAL A N 1
ATOM 685 C CA . VAL A 1 87 ? 2.512 11.18 3.957 1 98.56 87 VAL A CA 1
ATOM 686 C C . VAL A 1 87 ? 1.614 10.039 4.422 1 98.56 87 VAL A C 1
ATOM 688 O O . VAL A 1 87 ? 1.625 8.953 3.838 1 98.56 87 VAL A O 1
ATOM 691 N N . ILE A 1 88 ? 0.926 10.273 5.477 1 98.56 88 ILE A N 1
ATOM 692 C CA . ILE A 1 88 ? -0.065 9.32 5.965 1 98.56 88 ILE A CA 1
ATOM 693 C C . ILE A 1 88 ? -1.461 9.758 5.531 1 98.56 88 ILE A C 1
ATOM 695 O O . ILE A 1 88 ? -1.909 10.852 5.875 1 98.56 88 ILE A O 1
ATOM 699 N N . MET A 1 89 ? -2.119 8.898 4.77 1 98.69 89 MET A N 1
ATOM 700 C CA . MET A 1 89 ? -3.51 9.172 4.422 1 98.69 89 MET A CA 1
ATOM 701 C C . MET A 1 89 ? -4.438 8.859 5.59 1 98.69 89 MET A C 1
ATOM 703 O O . MET A 1 89 ? -4.34 7.789 6.195 1 98.69 89 MET A O 1
ATOM 707 N N . LEU A 1 90 ? -5.203 9.766 5.977 1 97.88 90 LEU A N 1
ATOM 708 C CA . LEU A 1 90 ? -6.227 9.609 7.004 1 97.88 90 LEU A CA 1
ATOM 709 C C . LEU A 1 90 ? -7.613 9.883 6.438 1 97.88 90 LEU A C 1
ATOM 711 O O . LEU A 1 90 ? -7.965 11.039 6.176 1 97.88 90 LEU A O 1
ATOM 715 N N . SER A 1 91 ? -8.414 8.781 6.316 1 96.88 91 SER A N 1
ATOM 716 C CA . SER A 1 91 ? -9.641 8.945 5.543 1 96.88 91 SER A CA 1
ATOM 717 C C . SER A 1 91 ? -10.773 8.109 6.125 1 96.88 91 SER A C 1
ATOM 719 O O . SER A 1 91 ? -10.531 7.09 6.781 1 96.88 91 SER A O 1
ATOM 721 N N . SER A 1 92 ? -11.984 8.516 5.801 1 96 92 SER A N 1
ATOM 722 C CA . SER A 1 92 ? -13.164 7.75 6.188 1 96 92 SER A CA 1
ATOM 723 C C . SER A 1 92 ? -13.391 6.574 5.242 1 96 92 SER A C 1
ATOM 725 O O . SER A 1 92 ? -14.211 5.699 5.52 1 96 92 SER A O 1
ATOM 727 N N . GLN A 1 93 ? -12.664 6.609 4.184 1 94.62 93 GLN A N 1
ATOM 728 C CA . GLN A 1 93 ? -12.812 5.516 3.232 1 94.62 93 GLN A CA 1
ATOM 729 C C . GLN A 1 93 ? -12.273 4.207 3.805 1 94.62 93 GLN A C 1
ATOM 731 O O . GLN A 1 93 ? -11.07 4.082 4.043 1 94.62 93 GLN A O 1
ATOM 736 N N . ASP A 1 94 ? -13.148 3.344 3.945 1 94.75 94 ASP A N 1
ATOM 737 C CA . ASP A 1 94 ? -12.758 2.045 4.488 1 94.75 94 ASP A CA 1
ATOM 738 C C . ASP A 1 94 ? -12.828 0.958 3.42 1 94.75 94 ASP A C 1
ATOM 740 O O . ASP A 1 94 ? -13.508 -0.056 3.60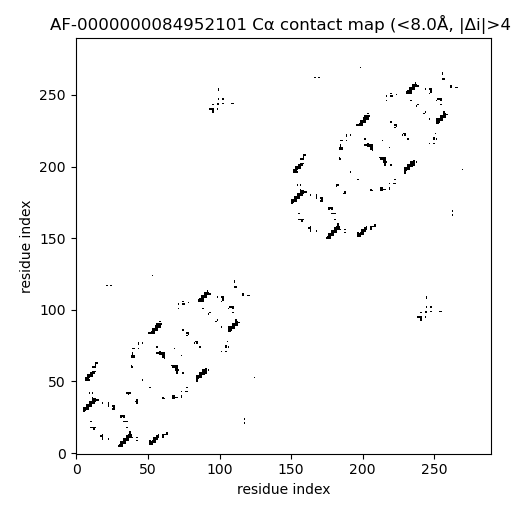2 1 94.75 94 ASP A O 1
ATOM 744 N N . LYS A 1 95 ? -12.25 1.192 2.303 1 95.94 95 LYS A N 1
ATOM 745 C CA . LYS A 1 95 ? -12.164 0.277 1.169 1 95.94 95 LYS A CA 1
ATOM 746 C C . LYS A 1 95 ? -10.711 -0.078 0.857 1 95.94 95 LYS A C 1
ATOM 748 O O . LYS A 1 95 ? -9.875 0.809 0.688 1 95.94 95 LYS A O 1
ATOM 753 N N . ILE A 1 96 ? -10.43 -1.276 0.667 1 96.69 96 ILE A N 1
ATOM 754 C CA . ILE A 1 96 ? -9.078 -1.774 0.453 1 96.69 96 ILE A CA 1
ATOM 755 C C . ILE A 1 96 ? -8.516 -1.195 -0.843 1 96.69 96 ILE A C 1
ATOM 757 O O . ILE A 1 96 ? -7.352 -0.787 -0.893 1 96.69 96 ILE A O 1
ATOM 761 N N . GLU A 1 97 ? -9.344 -1.162 -1.852 1 95.06 97 GLU A N 1
ATOM 762 C CA . GLU A 1 97 ? -8.906 -0.66 -3.15 1 95.06 97 GLU A CA 1
ATOM 763 C C . GLU A 1 97 ? -8.391 0.774 -3.045 1 95.06 97 GLU A C 1
ATOM 765 O O . GLU A 1 97 ? -7.422 1.143 -3.705 1 95.06 97 GLU A O 1
ATOM 770 N N . VAL A 1 98 ? -9.008 1.53 -2.199 1 96.94 98 VAL A N 1
ATOM 771 C CA . VAL A 1 98 ? -8.609 2.92 -2.006 1 96.94 98 VAL A CA 1
ATOM 772 C C . VAL A 1 98 ? -7.266 2.979 -1.287 1 96.94 98 VAL A C 1
ATOM 774 O O . VAL A 1 98 ? -6.359 3.707 -1.705 1 96.94 98 VAL A O 1
ATOM 777 N N . ALA A 1 99 ? -7.133 2.205 -0.237 1 98 99 ALA A N 1
ATOM 778 C CA . ALA A 1 99 ? -5.891 2.178 0.529 1 98 99 ALA A CA 1
ATOM 779 C C . ALA A 1 99 ? -4.719 1.745 -0.346 1 98 99 ALA A C 1
ATOM 781 O O . ALA A 1 99 ? -3.664 2.387 -0.344 1 98 99 ALA A O 1
ATOM 782 N N . VAL A 1 100 ? -4.914 0.724 -1.114 1 97.69 100 VAL A N 1
ATOM 783 C CA . VAL A 1 100 ? -3.859 0.2 -1.978 1 97.69 100 VAL A CA 1
ATOM 784 C C . VAL A 1 100 ? -3.498 1.236 -3.039 1 97.69 100 VAL A C 1
ATOM 786 O O . VAL A 1 100 ? -2.32 1.427 -3.354 1 97.69 100 VAL A O 1
ATOM 789 N N . SER A 1 101 ? -4.496 1.881 -3.592 1 97.19 101 SER A N 1
ATOM 790 C CA . SER A 1 101 ? -4.25 2.947 -4.559 1 97.19 101 SER A CA 1
ATOM 791 C C . SER A 1 101 ? -3.385 4.047 -3.955 1 97.19 101 SER A C 1
ATOM 793 O O . SER A 1 101 ? -2.436 4.516 -4.59 1 97.19 101 SER A O 1
ATOM 795 N N . CYS A 1 102 ? -3.693 4.441 -2.74 1 98.44 102 CYS A N 1
ATOM 796 C CA . CYS A 1 102 ? -2.9 5.461 -2.066 1 98.44 102 CYS A CA 1
ATOM 797 C C . CYS A 1 102 ? -1.448 5.023 -1.928 1 98.44 102 CYS A C 1
ATOM 799 O O . CYS A 1 102 ? -0.531 5.812 -2.152 1 98.44 102 CYS A O 1
ATOM 801 N N . MET A 1 103 ? -1.28 3.797 -1.607 1 97.94 103 MET A N 1
ATOM 802 C CA . MET A 1 103 ? 0.068 3.26 -1.457 1 97.94 103 MET A CA 1
ATOM 803 C C . MET A 1 103 ? 0.812 3.273 -2.789 1 97.94 103 MET A C 1
ATOM 805 O O . MET A 1 103 ? 2.012 3.549 -2.832 1 97.94 103 MET A O 1
ATOM 809 N N . HIS A 1 104 ? 0.082 3.006 -3.873 1 96.69 104 HIS A N 1
ATOM 810 C CA . HIS A 1 104 ? 0.673 3.072 -5.207 1 96.69 104 HIS A CA 1
ATOM 811 C C . HIS A 1 104 ? 1.143 4.488 -5.531 1 96.69 104 HIS A C 1
ATOM 813 O O . HIS A 1 104 ? 2.125 4.668 -6.254 1 96.69 104 HIS A O 1
ATOM 819 N N . HIS A 1 105 ? 0.444 5.395 -4.977 1 97.62 105 HIS A N 1
ATOM 820 C CA . HIS A 1 105 ? 0.829 6.789 -5.172 1 97.62 105 HIS A CA 1
ATOM 821 C C . HIS A 1 105 ? 1.876 7.219 -4.148 1 97.62 105 HIS A C 1
ATOM 823 O O . HIS A 1 105 ? 2.066 8.414 -3.914 1 97.62 105 HIS A O 1
ATOM 829 N N . LYS A 1 106 ? 2.432 6.277 -3.402 1 97.75 106 LYS A N 1
ATOM 830 C CA . LYS A 1 106 ? 3.621 6.418 -2.566 1 97.75 106 LYS A CA 1
ATOM 831 C C . LYS A 1 106 ? 3.264 6.98 -1.193 1 97.75 106 LYS A C 1
ATOM 833 O O . LYS A 1 106 ? 4.09 7.625 -0.547 1 97.75 106 LYS A O 1
ATOM 838 N N . ALA A 1 107 ? 2.018 6.832 -0.829 1 98.56 107 ALA A N 1
ATOM 839 C CA . ALA A 1 107 ? 1.709 7.094 0.574 1 98.56 107 ALA A CA 1
ATOM 840 C C . ALA A 1 107 ? 2.574 6.242 1.496 1 98.56 107 ALA A C 1
ATOM 842 O O . ALA A 1 107 ? 2.883 5.09 1.18 1 98.56 107 ALA A O 1
ATOM 843 N N . PHE A 1 108 ? 2.877 6.844 2.572 1 97.44 108 PHE A N 1
ATOM 844 C CA . PHE A 1 108 ? 3.674 6.117 3.557 1 97.44 108 PHE A CA 1
ATOM 845 C C . PHE A 1 108 ? 2.812 5.121 4.32 1 97.44 108 PHE A C 1
ATOM 847 O O . PHE A 1 108 ? 3.283 4.043 4.691 1 97.44 108 PHE A O 1
ATOM 854 N N . ASP A 1 109 ? 1.617 5.551 4.59 1 97.81 109 ASP A N 1
ATOM 855 C CA . ASP A 1 109 ? 0.658 4.75 5.34 1 97.81 109 ASP A CA 1
ATOM 856 C C . ASP A 1 109 ? -0.774 5.191 5.055 1 97.81 109 ASP A C 1
ATOM 858 O O . ASP A 1 109 ? -0.995 6.227 4.422 1 97.81 109 ASP A O 1
ATOM 862 N N . TYR A 1 110 ? -1.692 4.348 5.52 1 98.44 110 TYR A N 1
ATOM 863 C CA . TYR A 1 110 ? -3.119 4.629 5.41 1 98.44 110 TYR A CA 1
ATOM 864 C C . TYR A 1 110 ? -3.848 4.266 6.695 1 98.44 110 TYR A C 1
ATOM 866 O O . TYR A 1 110 ? -3.744 3.137 7.18 1 98.44 110 TYR A O 1
ATOM 874 N N . VAL A 1 111 ? -4.555 5.234 7.238 1 97.62 111 VAL A N 1
ATOM 875 C CA . VAL A 1 111 ? -5.297 5.055 8.484 1 97.62 111 VAL A CA 1
ATOM 876 C C . VAL A 1 111 ? -6.754 5.457 8.281 1 97.62 111 VAL A C 1
ATOM 878 O O . VAL A 1 111 ? -7.039 6.531 7.75 1 97.62 111 VAL A O 1
ATOM 881 N N . VAL A 1 112 ? -7.641 4.613 8.719 1 97.31 112 VAL A N 1
ATOM 882 C CA . VAL A 1 112 ? -9.062 4.926 8.617 1 97.31 112 VAL A CA 1
ATOM 883 C C . VAL A 1 112 ? -9.469 5.844 9.773 1 97.31 112 VAL A C 1
ATOM 885 O O . VAL A 1 112 ? -9.07 5.625 10.914 1 97.31 112 VAL A O 1
ATOM 888 N N . LYS A 1 113 ? -10.242 6.871 9.383 1 96 113 LYS A N 1
ATOM 889 C CA . LYS A 1 113 ? -10.82 7.707 10.438 1 96 113 LYS A CA 1
ATOM 890 C C . LYS A 1 113 ? -11.719 6.891 11.359 1 96 113 LYS A C 1
ATOM 892 O O . LYS A 1 113 ? -12.727 6.332 10.914 1 96 113 LYS A O 1
ATOM 897 N N . SER A 1 114 ? -11.273 6.73 12.547 1 94.38 114 SER A N 1
ATOM 898 C CA . SER A 1 114 ? -11.992 5.965 13.562 1 94.38 114 SER A CA 1
ATOM 899 C C . SER A 1 114 ? -11.703 6.488 14.961 1 94.38 114 SER A C 1
ATOM 901 O O . SER A 1 114 ? -10.938 7.445 15.125 1 94.38 114 SER A O 1
ATOM 903 N N . GLU A 1 115 ? -12.266 5.809 15.922 1 90.19 115 GLU A N 1
ATOM 904 C CA . GLU A 1 115 ? -12.062 6.215 17.312 1 90.19 115 GLU A CA 1
ATOM 905 C C . GLU A 1 115 ? -10.617 5.988 17.75 1 90.19 115 GLU A C 1
ATOM 907 O O . GLU A 1 115 ? -10.125 6.668 18.641 1 90.19 115 GLU A O 1
ATOM 912 N N . THR A 1 116 ? -9.938 5.078 17.031 1 92.19 116 THR A N 1
ATOM 913 C CA . THR A 1 116 ? -8.57 4.746 17.422 1 92.19 116 THR A CA 1
ATOM 914 C C . THR A 1 116 ? -7.57 5.359 16.438 1 92.19 116 THR A C 1
ATOM 916 O O . THR A 1 116 ? -6.375 5.059 16.5 1 92.19 116 THR A O 1
ATOM 919 N N . ALA A 1 117 ? -8.055 6.168 15.57 1 93.19 117 ALA A N 1
ATOM 920 C CA . ALA A 1 117 ? -7.207 6.711 14.516 1 93.19 117 ALA A CA 1
ATOM 921 C C . ALA A 1 117 ? -6.023 7.48 15.094 1 93.19 117 ALA A C 1
ATOM 923 O O . ALA A 1 117 ? -4.887 7.305 14.656 1 93.19 117 ALA A O 1
ATOM 924 N N . PHE A 1 118 ? -6.301 8.289 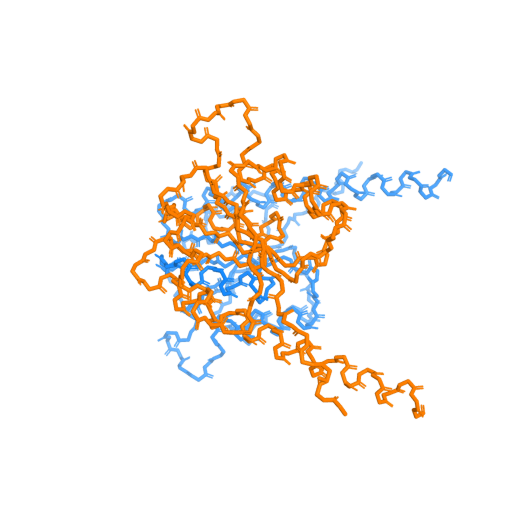16.078 1 92.25 118 PHE A N 1
ATOM 925 C CA . PHE A 1 118 ? -5.25 9.117 16.672 1 92.25 118 PHE A CA 1
ATOM 926 C C . PHE A 1 118 ? -4.168 8.25 17.297 1 92.25 118 PHE A C 1
ATOM 928 O O . PHE A 1 118 ? -2.975 8.5 17.109 1 92.25 118 PHE A O 1
ATOM 935 N N . LEU A 1 119 ? -4.566 7.305 18.016 1 92.25 119 LEU A N 1
ATOM 936 C CA . LEU A 1 119 ? -3.615 6.398 18.641 1 92.25 119 LEU A CA 1
ATOM 937 C C . LEU A 1 119 ? -2.744 5.707 17.609 1 92.25 119 LEU A C 1
ATOM 939 O O . LEU A 1 119 ? -1.531 5.578 17.781 1 92.25 119 LEU A O 1
ATOM 943 N N . ARG A 1 120 ? -3.338 5.285 16.531 1 93.38 120 ARG A N 1
ATOM 944 C CA . ARG A 1 120 ? -2.607 4.625 15.445 1 93.38 120 ARG A CA 1
ATOM 945 C C . ARG A 1 120 ? -1.625 5.586 14.789 1 93.38 120 ARG A C 1
ATOM 947 O O . ARG A 1 120 ? -0.485 5.215 14.5 1 93.38 120 ARG A O 1
ATOM 954 N N . LEU A 1 121 ? -2.059 6.789 14.586 1 95.25 121 LEU A N 1
ATOM 955 C CA . LEU A 1 121 ? -1.197 7.812 14 1 95.25 121 LEU A CA 1
ATOM 956 C C . LEU A 1 121 ? 0.019 8.07 14.891 1 95.25 121 LEU A C 1
ATOM 958 O O . LEU A 1 121 ? 1.15 8.102 14.398 1 95.25 121 LEU A O 1
ATOM 962 N N . GLN A 1 122 ? -0.224 8.211 16.125 1 91.75 122 GLN A N 1
ATOM 963 C CA . GLN A 1 122 ? 0.86 8.484 17.062 1 91.75 122 GLN A CA 1
ATOM 964 C C . GLN A 1 122 ? 1.88 7.348 17.062 1 91.75 122 GLN A C 1
ATOM 966 O O . GLN A 1 122 ? 3.088 7.59 17.031 1 91.75 122 GLN A O 1
ATOM 971 N N . LYS A 1 123 ? 1.336 6.227 17.125 1 92.69 123 LYS A N 1
ATOM 972 C CA . LYS A 1 123 ? 2.207 5.055 17.141 1 92.69 123 LYS A CA 1
ATOM 973 C C . LYS A 1 123 ? 3.061 4.984 15.875 1 92.69 123 LYS A C 1
ATOM 975 O O . LYS A 1 123 ? 4.273 4.777 15.953 1 92.69 123 LYS A O 1
ATOM 980 N N . ASN A 1 124 ? 2.463 5.164 14.742 1 92.62 124 ASN A N 1
ATOM 981 C CA . ASN A 1 124 ? 3.158 5.066 13.461 1 92.62 124 ASN A CA 1
ATOM 982 C C . ASN A 1 124 ? 4.211 6.16 13.312 1 92.62 124 ASN A C 1
ATOM 984 O O . ASN A 1 124 ? 5.32 5.898 12.844 1 92.62 124 ASN A O 1
ATOM 988 N N . ILE A 1 125 ? 3.908 7.328 13.719 1 92.5 125 ILE A N 1
ATOM 989 C CA . ILE A 1 125 ? 4.809 8.469 13.625 1 92.5 125 ILE A CA 1
ATOM 990 C C . ILE A 1 125 ? 6.008 8.266 14.547 1 92.5 125 ILE A C 1
ATOM 992 O O . ILE A 1 125 ? 7.156 8.453 14.141 1 92.5 125 ILE A O 1
ATOM 996 N N . ALA A 1 126 ? 5.707 7.836 15.734 1 89.81 126 ALA A N 1
ATOM 997 C CA . ALA A 1 126 ? 6.777 7.59 16.703 1 89.81 126 ALA A CA 1
ATOM 998 C C . ALA A 1 126 ? 7.73 6.508 16.203 1 89.81 126 ALA A C 1
ATOM 1000 O O . ALA A 1 126 ? 8.953 6.656 16.297 1 89.81 126 ALA A O 1
ATOM 1001 N N . ALA A 1 127 ? 7.156 5.5 15.75 1 89.88 127 ALA A N 1
ATOM 1002 C CA . ALA A 1 127 ? 7.965 4.395 15.25 1 89.88 127 ALA A CA 1
ATOM 1003 C C . ALA A 1 127 ? 8.852 4.848 14.094 1 89.88 127 ALA A C 1
ATOM 1005 O O . ALA A 1 127 ? 10.039 4.512 14.047 1 89.88 127 ALA A O 1
ATOM 1006 N N . PHE A 1 128 ? 8.281 5.559 13.258 1 88.81 128 PHE A N 1
ATOM 1007 C CA . PHE A 1 128 ? 9.016 6.027 12.094 1 88.81 128 PHE A CA 1
ATOM 1008 C C . PHE A 1 128 ? 10.172 6.934 12.5 1 88.81 128 PHE A C 1
ATOM 1010 O O . PHE A 1 128 ? 11.297 6.77 12.023 1 88.81 128 PHE A O 1
ATOM 1017 N N . PHE A 1 129 ? 9.961 7.785 13.352 1 86.06 129 PHE A N 1
ATOM 1018 C CA . PHE A 1 129 ? 10.984 8.766 13.703 1 86.06 129 PHE A CA 1
ATOM 1019 C C . PHE A 1 129 ? 12.039 8.141 14.602 1 86.06 129 PHE A C 1
ATOM 1021 O O . PHE A 1 129 ? 13.211 8.539 14.57 1 86.06 129 PHE A O 1
ATOM 1028 N N . HIS A 1 130 ? 11.539 7.18 15.336 1 85 130 HIS A N 1
ATOM 1029 C CA . HIS A 1 130 ? 12.523 6.434 16.109 1 85 130 HIS A CA 1
ATOM 1030 C C . HIS A 1 130 ? 13.508 5.711 15.188 1 85 130 HIS A C 1
ATOM 1032 O O . HIS A 1 130 ? 14.719 5.762 15.406 1 85 130 HIS A O 1
ATOM 1038 N N . PHE A 1 131 ? 13.016 5.176 14.211 1 84.81 131 PHE A N 1
ATOM 1039 C CA . PHE A 1 131 ? 13.844 4.422 13.281 1 84.81 131 PHE A CA 1
ATOM 1040 C C . PHE A 1 131 ? 14.727 5.359 12.461 1 84.81 131 PHE A C 1
ATOM 1042 O O . PHE A 1 131 ? 15.898 5.059 12.211 1 84.81 131 PHE A O 1
ATOM 1049 N N . GLU A 1 132 ? 14.164 6.367 12.055 1 84.31 132 GLU A N 1
ATOM 1050 C CA . GLU A 1 132 ? 14.922 7.348 11.281 1 84.31 132 GLU A CA 1
ATOM 1051 C C . GLU A 1 132 ? 16.109 7.879 12.07 1 84.31 132 GLU A C 1
ATOM 1053 O O . GLU A 1 132 ? 17.203 8.078 11.523 1 84.31 132 GLU A O 1
ATOM 1058 N N . LYS A 1 133 ? 15.812 8.086 13.266 1 81.5 133 LYS A N 1
ATOM 1059 C CA . LYS A 1 133 ? 16.875 8.586 14.133 1 81.5 133 LYS A CA 1
ATOM 1060 C C . LYS A 1 133 ? 18 7.566 14.258 1 81.5 133 LYS A C 1
ATOM 1062 O O . LYS A 1 133 ? 19.188 7.922 14.172 1 81.5 133 LYS A O 1
ATOM 1067 N N . ILE A 1 134 ? 17.688 6.344 14.406 1 83.62 134 ILE A N 1
ATOM 1068 C CA . ILE A 1 134 ? 18.672 5.273 14.547 1 83.62 134 ILE A CA 1
ATOM 1069 C C . ILE A 1 134 ? 19.484 5.156 13.266 1 83.62 134 ILE A C 1
ATOM 1071 O O . ILE A 1 134 ? 20.703 5.023 13.312 1 83.62 134 ILE A O 1
ATOM 1075 N N . GLU A 1 135 ? 18.781 5.254 12.273 1 82.38 135 GLU A N 1
ATOM 1076 C CA . GLU A 1 135 ? 19.453 5.125 10.984 1 82.38 135 GLU A CA 1
ATOM 1077 C C . GLU A 1 135 ? 20.422 6.277 10.75 1 82.38 135 GLU A C 1
ATOM 1079 O O . GLU A 1 135 ? 21.531 6.062 10.25 1 82.38 135 GLU A O 1
ATOM 1084 N N . LYS A 1 136 ? 19.969 7.395 11.031 1 81.19 136 LYS A N 1
ATOM 1085 C CA . LYS A 1 136 ? 20.828 8.562 10.875 1 81.19 136 LYS A CA 1
ATOM 1086 C C . LYS A 1 136 ? 22.047 8.469 11.781 1 81.19 136 LYS A C 1
ATOM 1088 O O . LYS A 1 136 ? 23.156 8.82 11.383 1 81.19 136 LYS A O 1
ATOM 1093 N N . GLU A 1 137 ? 21.812 7.957 12.938 1 81.62 137 GLU A N 1
ATOM 1094 C CA . GLU A 1 137 ? 22.922 7.77 13.867 1 81.62 137 GLU A CA 1
ATOM 1095 C C . GLU A 1 137 ? 23.906 6.73 13.352 1 81.62 137 GLU A C 1
ATOM 1097 O O . GLU A 1 137 ? 25.125 6.93 13.43 1 81.62 137 GLU A O 1
ATOM 1102 N N . LEU A 1 138 ? 23.375 5.703 12.828 1 83.19 138 LEU A N 1
ATOM 1103 C CA . LEU A 1 138 ? 24.219 4.645 12.289 1 83.19 138 LEU A CA 1
ATOM 1104 C C . LEU A 1 138 ? 25.031 5.148 11.102 1 83.19 138 LEU A C 1
ATOM 1106 O O . LEU A 1 138 ? 26.234 4.875 11 1 83.19 138 LEU A O 1
ATOM 1110 N N . ASN A 1 139 ? 24.438 5.828 10.297 1 84.38 139 ASN A N 1
ATOM 1111 C CA . ASN A 1 139 ? 25.109 6.379 9.133 1 84.38 139 ASN A CA 1
ATOM 1112 C C . ASN A 1 139 ? 26.188 7.371 9.523 1 84.38 139 ASN A C 1
ATOM 1114 O O . ASN A 1 139 ? 27.25 7.434 8.883 1 84.38 139 ASN A O 1
ATOM 1118 N N . TRP A 1 140 ? 25.906 8.164 10.492 1 81.25 140 TRP A N 1
ATOM 1119 C CA . TRP A 1 140 ? 26.875 9.125 11.023 1 81.25 140 TRP A CA 1
ATOM 1120 C C . TRP A 1 140 ? 28.125 8.406 11.531 1 81.25 140 TRP A C 1
ATOM 1122 O O . TRP A 1 140 ? 29.25 8.812 11.219 1 81.25 140 TRP A O 1
ATOM 1132 N N . TYR A 1 141 ? 27.906 7.312 12.234 1 81.75 141 TYR A N 1
ATOM 1133 C CA . TYR A 1 141 ? 29.016 6.535 12.766 1 81.75 141 TYR A CA 1
ATOM 1134 C C . TYR A 1 141 ? 29.812 5.883 11.648 1 81.75 141 TYR A C 1
ATOM 1136 O O . TYR A 1 141 ? 31.047 5.844 11.688 1 81.75 141 TYR A O 1
ATOM 1144 N N . MET A 1 142 ? 29.188 5.406 10.688 1 85.56 142 MET A N 1
ATOM 1145 C CA . MET A 1 142 ? 29.828 4.684 9.586 1 85.56 142 MET A CA 1
ATOM 1146 C C . MET A 1 142 ? 30.641 5.629 8.719 1 85.56 142 MET A C 1
ATOM 1148 O O . MET A 1 142 ? 31.672 5.238 8.172 1 85.56 142 MET A O 1
ATOM 1152 N N . THR A 1 143 ? 30.344 6.797 8.523 1 76.06 143 THR A N 1
ATOM 1153 C CA . THR A 1 143 ? 31.047 7.777 7.707 1 76.06 143 THR A CA 1
ATOM 1154 C C . THR A 1 143 ? 32.25 8.352 8.461 1 76.06 143 THR A C 1
ATOM 1156 O O . THR A 1 143 ? 33.188 8.844 7.855 1 76.06 143 THR A O 1
ATOM 1159 N N . ARG A 1 144 ? 32.25 8.344 9.68 1 77.12 144 ARG A N 1
ATOM 1160 C CA . ARG A 1 144 ? 33.375 8.867 10.477 1 77.12 144 ARG A CA 1
ATOM 1161 C C . ARG A 1 144 ? 34.344 7.762 10.867 1 77.12 144 ARG A C 1
ATOM 1163 O O . ARG A 1 144 ? 35.406 8.031 11.438 1 77.12 144 ARG A O 1
ATOM 1170 N N . MET A 1 145 ? 34.062 6.598 10.594 1 65.88 145 MET A N 1
ATOM 1171 C CA . MET A 1 145 ? 35.062 5.539 10.719 1 65.88 145 MET A CA 1
ATOM 1172 C C . MET A 1 145 ? 35.781 5.324 9.391 1 65.88 145 MET A C 1
ATOM 1174 O O . MET A 1 145 ? 35.156 5.402 8.32 1 65.88 145 MET A O 1
ATOM 1178 N N . MET B 1 1 ? 9.305 -10.383 -36.031 1 32.81 1 MET B N 1
ATOM 1179 C CA . MET B 1 1 ? 8.836 -11.633 -35.406 1 32.81 1 MET B CA 1
ATOM 1180 C C . MET B 1 1 ? 8.227 -11.383 -34.031 1 32.81 1 MET B C 1
ATOM 1182 O O . MET B 1 1 ? 8.711 -10.523 -33.281 1 32.81 1 MET B O 1
ATOM 1186 N N . LYS B 1 2 ? 6.902 -11.523 -33.812 1 40.75 2 LYS B N 1
ATOM 1187 C CA . LYS B 1 2 ? 6.16 -11.219 -32.594 1 40.75 2 LYS B CA 1
ATOM 1188 C C . LYS B 1 2 ? 6.91 -11.711 -31.359 1 40.75 2 LYS B C 1
ATOM 1190 O O . LYS B 1 2 ? 7 -12.914 -31.109 1 40.75 2 LYS B O 1
ATOM 1195 N N . SER B 1 3 ? 7.906 -11.484 -31.016 1 44.69 3 SER B N 1
ATOM 1196 C CA . SER B 1 3 ? 8.633 -12.102 -29.906 1 44.69 3 SER B CA 1
ATOM 1197 C C . SER B 1 3 ? 7.746 -12.25 -28.672 1 44.69 3 SER B C 1
ATOM 1199 O O . SER B 1 3 ? 7.391 -11.258 -28.031 1 44.69 3 SER B O 1
ATOM 1201 N N . ASP B 1 4 ? 6.539 -12.992 -28.828 1 56 4 ASP B N 1
ATOM 1202 C CA . ASP B 1 4 ? 5.242 -13.422 -28.312 1 56 4 ASP B CA 1
ATOM 1203 C C . ASP B 1 4 ? 5.379 -14.102 -26.953 1 56 4 ASP B C 1
ATOM 1205 O O . ASP B 1 4 ? 5.012 -15.266 -26.781 1 56 4 ASP B O 1
ATOM 1209 N N . SER B 1 5 ? 6.367 -13.938 -26.25 1 74.69 5 SER B N 1
ATOM 1210 C CA . SER B 1 5 ? 6.695 -14.727 -25.078 1 74.69 5 SER B CA 1
ATOM 1211 C C . SER B 1 5 ? 5.594 -14.633 -24.016 1 74.69 5 SER B C 1
ATOM 1213 O O . SER B 1 5 ? 4.996 -13.57 -23.828 1 74.69 5 SER B O 1
ATOM 1215 N N . LYS B 1 6 ? 5.012 -15.766 -23.75 1 87 6 LYS B N 1
ATOM 1216 C CA . LYS B 1 6 ? 3.939 -15.898 -22.766 1 87 6 LYS B CA 1
ATOM 1217 C C . LYS B 1 6 ? 4.383 -15.383 -21.391 1 87 6 LYS B C 1
ATOM 1219 O O . LYS B 1 6 ? 5.566 -15.438 -21.062 1 87 6 LYS B O 1
ATOM 1224 N N . THR B 1 7 ? 3.49 -14.742 -20.75 1 91.81 7 THR B N 1
ATOM 1225 C CA . THR B 1 7 ? 3.738 -14.266 -19.406 1 91.81 7 THR B CA 1
ATOM 1226 C C . THR B 1 7 ? 3.742 -15.43 -18.406 1 91.81 7 THR B C 1
ATOM 1228 O O . THR B 1 7 ? 2.773 -16.188 -18.328 1 91.81 7 THR B O 1
ATOM 1231 N N . THR B 1 8 ? 4.824 -15.578 -17.719 1 94.75 8 THR B N 1
ATOM 1232 C CA . THR B 1 8 ? 4.949 -16.656 -16.75 1 94.75 8 THR B CA 1
ATOM 1233 C C . THR B 1 8 ? 4.402 -16.219 -15.391 1 94.75 8 THR B C 1
ATOM 1235 O O . THR B 1 8 ? 4.891 -15.25 -14.805 1 94.75 8 THR B O 1
ATOM 1238 N N . ILE B 1 9 ? 3.428 -17 -14.859 1 96.56 9 ILE B N 1
ATOM 1239 C CA . ILE B 1 9 ? 2.771 -16.672 -13.602 1 96.56 9 ILE B CA 1
ATOM 1240 C C . ILE B 1 9 ? 2.996 -17.812 -12.602 1 96.56 9 ILE B C 1
ATOM 1242 O O . ILE B 1 9 ? 2.732 -18.969 -12.906 1 96.56 9 ILE B O 1
ATOM 1246 N N . PHE B 1 10 ? 3.541 -17.469 -11.453 1 98.25 10 PHE B N 1
ATOM 1247 C CA . PHE B 1 10 ? 3.568 -18.406 -10.336 1 98.25 10 PHE B CA 1
ATOM 1248 C C . PHE B 1 10 ? 2.396 -18.156 -9.398 1 98.25 10 PHE B C 1
ATOM 1250 O O . PHE B 1 10 ? 2.164 -17.016 -8.969 1 98.25 10 PHE B O 1
ATOM 1257 N N . LEU B 1 11 ? 1.678 -19.203 -9.109 1 97.94 11 LEU B N 1
ATOM 1258 C CA . LEU B 1 11 ? 0.569 -19.156 -8.164 1 97.94 11 LEU B CA 1
ATOM 1259 C C . LEU B 1 11 ? 0.917 -19.938 -6.891 1 97.94 11 LEU B C 1
ATOM 1261 O O . LEU B 1 11 ? 1.269 -21.109 -6.949 1 97.94 11 LEU B O 1
ATOM 1265 N N . VAL B 1 12 ? 0.763 -19.234 -5.762 1 98.5 12 VAL B N 1
ATOM 1266 C CA . VAL B 1 12 ? 1.168 -19.859 -4.504 1 98.5 12 VAL B CA 1
ATOM 1267 C C . VAL B 1 12 ? 0.006 -19.828 -3.514 1 98.5 12 VAL B C 1
ATOM 1269 O O . VAL B 1 12 ? -0.432 -18.75 -3.096 1 98.5 12 VAL B O 1
ATOM 1272 N N . ASP B 1 13 ? -0.444 -20.938 -3.139 1 97.88 13 ASP B N 1
ATOM 1273 C CA . ASP B 1 13 ? -1.585 -21.094 -2.242 1 97.88 13 ASP B CA 1
ATOM 1274 C C . ASP B 1 13 ? -1.614 -22.5 -1.64 1 97.88 13 ASP B C 1
ATOM 1276 O O . ASP B 1 13 ? -1.343 -23.484 -2.33 1 97.88 13 ASP B O 1
ATOM 1280 N N . ASP B 1 14 ? -1.93 -22.594 -0.388 1 96.88 14 ASP B N 1
ATOM 1281 C CA . ASP B 1 14 ? -1.882 -23.906 0.224 1 96.88 14 ASP B CA 1
ATOM 1282 C C . ASP B 1 14 ? -3.197 -24.656 0.023 1 96.88 14 ASP B C 1
ATOM 1284 O O . ASP B 1 14 ? -3.311 -25.828 0.376 1 96.88 14 ASP B O 1
ATOM 1288 N N . ASP B 1 15 ? -4.242 -23.969 -0.573 1 95.56 15 ASP B N 1
ATOM 1289 C CA . ASP B 1 15 ? -5.508 -24.609 -0.93 1 95.56 15 ASP B CA 1
ATOM 1290 C C . ASP B 1 15 ? -5.453 -25.188 -2.344 1 95.56 15 ASP B C 1
ATOM 1292 O O . ASP B 1 15 ? -5.59 -24.453 -3.324 1 95.56 15 ASP B O 1
ATOM 1296 N N . ALA B 1 16 ? -5.352 -26.5 -2.426 1 94.06 16 ALA B N 1
ATOM 1297 C CA . ALA B 1 16 ? -5.184 -27.172 -3.707 1 94.06 16 ALA B CA 1
ATOM 1298 C C . ALA B 1 16 ? -6.371 -26.906 -4.629 1 94.06 16 ALA B C 1
ATOM 1300 O O . ALA B 1 16 ? -6.203 -26.781 -5.844 1 94.06 16 ALA B O 1
ATOM 1301 N N . VAL B 1 17 ? -7.582 -26.906 -4.086 1 94.44 17 VAL B N 1
ATOM 1302 C CA . VAL B 1 17 ? -8.789 -26.688 -4.871 1 94.44 17 VAL B CA 1
ATOM 1303 C C . VAL B 1 17 ? -8.781 -25.281 -5.457 1 94.44 17 VAL B C 1
ATOM 1305 O O . VAL B 1 17 ? -9.078 -25.094 -6.641 1 94.44 17 VAL B O 1
ATOM 1308 N N . PHE B 1 18 ? -8.391 -24.344 -4.648 1 94.06 18 PHE B N 1
ATOM 1309 C CA . PHE B 1 18 ? -8.328 -22.953 -5.121 1 94.06 18 PHE B CA 1
ATOM 1310 C C . PHE B 1 18 ? -7.254 -22.812 -6.195 1 94.06 18 PHE B C 1
ATOM 1312 O O . PHE B 1 18 ? -7.477 -22.156 -7.215 1 94.06 18 PHE B O 1
ATOM 1319 N N . LEU B 1 19 ? -6.074 -23.391 -6.012 1 94.75 19 LEU B N 1
ATOM 1320 C CA . LEU B 1 19 ? -4.988 -23.344 -6.988 1 94.75 19 LEU B CA 1
ATOM 1321 C C . LEU B 1 19 ? -5.453 -23.844 -8.344 1 94.75 19 LEU B C 1
ATOM 1323 O O . LEU B 1 19 ? -5.223 -23.203 -9.367 1 94.75 19 LEU B O 1
ATOM 1327 N N . LYS B 1 20 ? -6.086 -24.953 -8.289 1 94.38 20 LYS B N 1
ATOM 1328 C CA . LYS B 1 20 ? -6.535 -25.562 -9.539 1 94.38 20 LYS B CA 1
ATOM 1329 C C . LYS B 1 20 ? -7.574 -24.688 -10.234 1 94.38 20 LYS B C 1
ATOM 1331 O O . LYS B 1 20 ? -7.527 -24.531 -11.461 1 94.38 20 LYS B O 1
ATOM 1336 N N . SER B 1 21 ? -8.516 -24.188 -9.477 1 93.06 21 SER B N 1
ATOM 1337 C CA . SER B 1 21 ? -9.555 -23.328 -10.039 1 93.06 21 SER B CA 1
ATOM 1338 C C . SER B 1 21 ? -8.945 -22.109 -10.711 1 93.06 21 SER B C 1
ATOM 1340 O O . SER B 1 21 ? -9.336 -21.734 -11.82 1 93.06 21 SER B O 1
ATOM 1342 N N . LEU B 1 22 ? -8.023 -21.453 -10.047 1 93.06 22 LEU B N 1
ATOM 1343 C CA . LEU B 1 22 ? -7.383 -20.266 -10.586 1 93.06 22 LEU B CA 1
ATOM 1344 C C . LEU B 1 22 ? -6.52 -20.609 -11.797 1 93.06 22 LEU B C 1
ATOM 1346 O O . LEU B 1 22 ? -6.492 -19.859 -12.781 1 93.06 22 LEU B O 1
ATOM 1350 N N . GLU B 1 23 ? -5.777 -21.703 -11.719 1 93.31 23 GLU B N 1
ATOM 1351 C CA . GLU B 1 23 ? -4.977 -22.172 -12.836 1 93.31 23 GLU B CA 1
ATOM 1352 C C . GLU B 1 23 ? -5.828 -22.328 -14.102 1 93.31 23 GLU B C 1
ATOM 1354 O O . GLU B 1 23 ? -5.422 -21.891 -15.18 1 93.31 23 GLU B O 1
ATOM 1359 N N . ILE B 1 24 ? -6.988 -22.891 -13.938 1 92 24 ILE B N 1
ATOM 1360 C CA . ILE B 1 24 ? -7.895 -23.125 -15.055 1 92 24 ILE B CA 1
ATOM 1361 C C . ILE B 1 24 ? -8.312 -21.797 -15.672 1 92 24 ILE B C 1
ATOM 1363 O O . ILE B 1 24 ? -8.375 -21.672 -16.906 1 92 24 ILE B O 1
ATOM 1367 N N . GLU B 1 25 ? -8.57 -20.844 -14.859 1 90.06 25 GLU B N 1
ATOM 1368 C CA . GLU B 1 25 ? -8.984 -19.531 -15.352 1 90.06 25 GLU B CA 1
ATOM 1369 C C . GLU B 1 25 ? -7.883 -18.891 -16.188 1 90.06 25 GLU B C 1
ATOM 1371 O O . GLU B 1 25 ? -8.164 -18.297 -17.234 1 90.06 25 GLU B O 1
ATOM 1376 N N . PHE B 1 26 ? -6.633 -19.094 -15.805 1 89.94 26 PHE B N 1
ATOM 1377 C CA . PHE B 1 26 ? -5.523 -18.453 -16.5 1 89.94 26 PHE B CA 1
ATOM 1378 C C . PHE B 1 26 ? -5.16 -19.219 -17.766 1 89.94 26 PHE B C 1
ATOM 1380 O O . PHE B 1 26 ? -4.773 -18.625 -18.766 1 89.94 26 PHE B O 1
ATOM 1387 N N . ILE B 1 27 ? -5.207 -20.516 -17.703 1 84.06 27 ILE B N 1
ATOM 1388 C CA . ILE B 1 27 ? -4.762 -21.344 -18.828 1 84.06 27 ILE B CA 1
ATOM 1389 C C . ILE B 1 27 ? -5.719 -21.188 -20 1 84.06 27 ILE B C 1
ATOM 1391 O O . ILE B 1 27 ? -5.312 -21.328 -21.156 1 84.06 27 ILE B O 1
ATOM 1395 N N . HIS B 1 28 ? -6.898 -20.922 -19.672 1 82.44 28 HIS B N 1
ATOM 1396 C CA . HIS B 1 28 ? -7.824 -20.688 -20.766 1 82.44 28 HIS B CA 1
ATOM 1397 C C . HIS B 1 28 ? -7.406 -19.469 -21.594 1 82.44 28 HIS B C 1
ATOM 1399 O O . HIS B 1 28 ? -7.844 -19.312 -22.734 1 82.44 28 HIS B O 1
ATOM 1405 N N . ASN B 1 29 ? -6.496 -18.781 -21.016 1 72.81 29 ASN B N 1
ATOM 1406 C CA . ASN B 1 29 ? -5.898 -17.656 -21.719 1 72.81 29 ASN B CA 1
ATOM 1407 C C . ASN B 1 29 ? -4.516 -18 -22.266 1 72.81 29 ASN B C 1
ATOM 1409 O O . ASN B 1 29 ? -3.613 -18.344 -21.5 1 72.81 29 ASN B O 1
ATOM 1413 N N . THR B 1 30 ? -4.285 -18 -23.484 1 71.44 30 THR B N 1
ATOM 1414 C CA . THR B 1 30 ? -3.109 -18.516 -24.172 1 71.44 30 THR B CA 1
ATOM 1415 C C . THR B 1 30 ? -1.907 -17.609 -23.938 1 71.44 30 THR B C 1
ATOM 1417 O O . THR B 1 30 ? -0.78 -17.953 -24.297 1 71.44 30 THR B O 1
ATOM 1420 N N . GLU B 1 31 ? -2.09 -16.578 -23.266 1 84.88 31 GLU B N 1
ATOM 1421 C CA . GLU B 1 31 ? -1.016 -15.602 -23.094 1 84.88 31 GLU B CA 1
ATOM 1422 C C . GLU B 1 31 ? -0.215 -15.883 -21.828 1 84.88 31 GLU B C 1
ATOM 1424 O O . GLU B 1 31 ? 0.808 -15.242 -21.562 1 84.88 31 GLU B O 1
ATOM 1429 N N . TYR B 1 32 ? -0.653 -16.969 -21.109 1 90.12 32 TYR B N 1
ATOM 1430 C CA . TYR B 1 32 ? -0.026 -17.156 -19.797 1 90.12 32 TYR B CA 1
ATOM 1431 C C . TYR B 1 32 ? 0.54 -18.562 -19.672 1 90.12 32 TYR B C 1
ATOM 1433 O O . TYR B 1 32 ? -0.038 -19.531 -20.203 1 90.12 32 TYR B O 1
ATOM 1441 N N . ILE B 1 33 ? 1.65 -18.703 -19.062 1 92.81 33 ILE B N 1
ATOM 1442 C CA . ILE B 1 33 ? 2.174 -19.953 -18.516 1 92.81 33 ILE B CA 1
ATOM 1443 C C . ILE B 1 33 ? 2.07 -19.938 -16.984 1 92.81 33 ILE B C 1
ATOM 1445 O O . ILE B 1 33 ? 2.564 -19 -16.344 1 92.81 33 ILE B O 1
ATOM 1449 N N . VAL B 1 34 ? 1.424 -20.969 -16.469 1 95.25 34 VAL B N 1
ATOM 1450 C CA . VAL B 1 34 ? 1.143 -20.938 -15.031 1 95.25 34 VAL B CA 1
ATOM 1451 C C . VAL B 1 34 ? 1.805 -22.125 -14.344 1 95.25 34 VAL B C 1
ATOM 1453 O O . VAL B 1 34 ? 1.732 -23.25 -14.836 1 95.25 34 VAL B O 1
ATOM 1456 N N . GLU B 1 35 ? 2.48 -21.859 -13.328 1 96.56 35 GLU B N 1
ATOM 1457 C CA . GLU B 1 35 ? 2.961 -22.875 -12.406 1 96.56 35 GLU B CA 1
ATOM 1458 C C . GLU B 1 35 ? 2.418 -22.656 -11 1 96.56 35 GLU B C 1
ATOM 1460 O O . GLU B 1 35 ? 2.344 -21.516 -10.531 1 96.56 35 GLU B O 1
ATOM 1465 N N . THR B 1 36 ? 2.064 -23.75 -10.305 1 97.75 36 THR B N 1
ATOM 1466 C CA . THR B 1 36 ? 1.422 -23.641 -9 1 97.75 36 THR B CA 1
ATOM 1467 C C . THR B 1 36 ? 2.309 -24.234 -7.91 1 97.75 36 THR B C 1
ATOM 1469 O O . THR B 1 36 ? 3.035 -25.203 -8.156 1 97.75 36 THR B O 1
ATOM 1472 N N . PHE B 1 37 ? 2.211 -23.609 -6.742 1 97.88 37 PHE B N 1
ATOM 1473 C CA . PHE B 1 37 ? 2.99 -24.062 -5.598 1 97.88 37 PHE B CA 1
ATOM 1474 C C . PHE B 1 37 ? 2.135 -24.094 -4.336 1 97.88 37 PHE B C 1
ATOM 1476 O O . PHE B 1 37 ? 1.385 -23.156 -4.07 1 97.88 37 PHE B O 1
ATOM 1483 N N . ALA B 1 38 ? 2.355 -25.125 -3.531 1 96.62 38 ALA B N 1
ATOM 1484 C CA . ALA B 1 38 ? 1.547 -25.297 -2.328 1 96.62 38 ALA B CA 1
ATOM 1485 C C . ALA B 1 38 ? 2.191 -24.609 -1.131 1 96.62 38 ALA B C 1
ATOM 1487 O O . ALA B 1 38 ? 1.552 -24.422 -0.092 1 96.62 38 ALA B O 1
ATOM 1488 N N . THR B 1 39 ? 3.484 -24.281 -1.26 1 97.06 39 THR B N 1
ATOM 1489 C CA . THR B 1 39 ? 4.191 -23.609 -0.177 1 97.06 39 THR B CA 1
ATOM 1490 C C . THR B 1 39 ? 5.141 -22.547 -0.73 1 97.06 39 THR B C 1
ATOM 1492 O O . THR B 1 39 ? 5.523 -22.594 -1.9 1 97.06 39 THR B O 1
ATOM 1495 N N . GLY B 1 40 ? 5.461 -21.562 0.124 1 98.06 40 GLY B N 1
ATOM 1496 C CA . GLY B 1 40 ? 6.426 -20.547 -0.257 1 98.06 40 GLY B CA 1
ATOM 1497 C C . GLY B 1 40 ? 7.797 -21.109 -0.57 1 98.06 40 GLY B C 1
ATOM 1498 O O . GLY B 1 40 ? 8.477 -20.641 -1.481 1 98.06 40 GLY B O 1
ATOM 1499 N N . GLU B 1 41 ? 8.156 -22.172 0.191 1 97.62 41 GLU B N 1
ATOM 1500 C CA . GLU B 1 41 ? 9.445 -22.828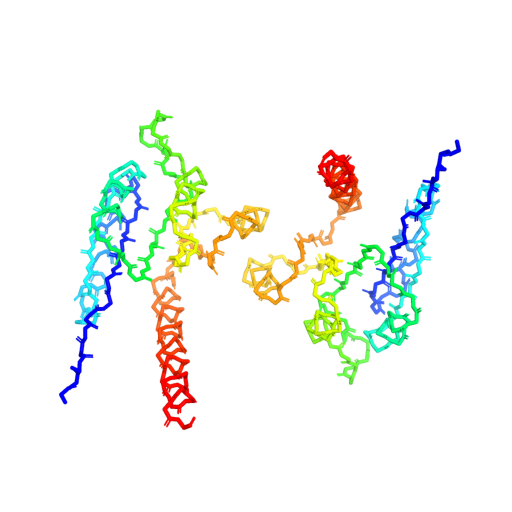 0.011 1 97.62 41 GLU B CA 1
ATOM 1501 C C . GLU B 1 41 ? 9.586 -23.391 -1.403 1 97.62 41 GLU B C 1
ATOM 1503 O O . GLU B 1 41 ? 10.625 -23.188 -2.049 1 97.62 41 GLU B O 1
ATOM 1508 N N . LEU B 1 42 ? 8.602 -24.031 -1.877 1 97.44 42 LEU B N 1
ATOM 1509 C CA . LEU B 1 42 ? 8.617 -24.609 -3.215 1 97.44 42 LEU B CA 1
ATOM 1510 C C . LEU B 1 42 ? 8.695 -23.516 -4.281 1 97.44 42 LEU B C 1
ATOM 1512 O O . LEU B 1 42 ? 9.43 -23.656 -5.262 1 97.44 42 LEU B O 1
ATOM 1516 N N . CYS B 1 43 ? 7.938 -22.469 -4.051 1 98.44 43 CYS B N 1
ATOM 1517 C CA . CYS B 1 43 ? 7.953 -21.344 -4.98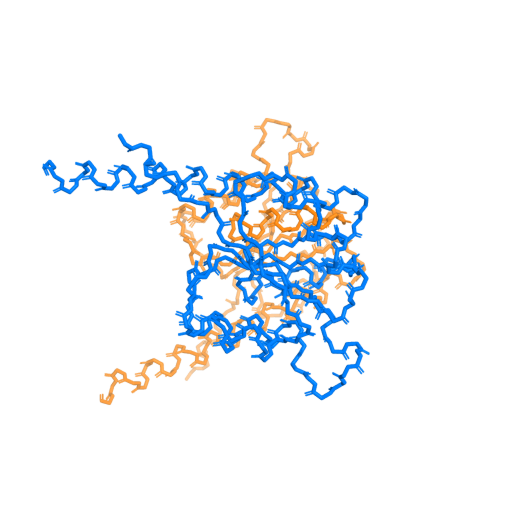4 1 98.44 43 CYS B CA 1
ATOM 1518 C C . CYS B 1 43 ? 9.336 -20.719 -5.062 1 98.44 43 CYS B C 1
ATOM 1520 O O . CYS B 1 43 ? 9.859 -20.469 -6.156 1 98.44 43 CYS B O 1
ATOM 1522 N N . LEU B 1 44 ? 9.969 -20.516 -3.916 1 98.19 44 LEU B N 1
ATOM 1523 C CA . LEU B 1 44 ? 11.281 -19.891 -3.852 1 98.19 44 LEU B CA 1
ATOM 1524 C C . LEU B 1 44 ? 12.336 -20.734 -4.551 1 98.19 44 LEU B C 1
ATOM 1526 O O . LEU B 1 44 ? 13.219 -20.219 -5.23 1 98.19 44 LEU B O 1
ATOM 1530 N N . ALA B 1 45 ? 12.211 -22.031 -4.328 1 98.06 45 ALA B N 1
ATOM 1531 C CA . ALA B 1 45 ? 13.133 -22.938 -4.996 1 98.06 45 ALA B CA 1
ATOM 1532 C C . ALA B 1 45 ? 13.055 -22.797 -6.512 1 98.06 45 ALA B C 1
ATOM 1534 O O . ALA B 1 45 ? 14.078 -22.859 -7.203 1 98.06 45 ALA B O 1
ATOM 1535 N N . LYS B 1 46 ? 11.852 -22.578 -7.02 1 98.19 46 LYS B N 1
ATOM 1536 C CA . LYS B 1 46 ? 11.656 -22.438 -8.461 1 98.19 46 LYS B CA 1
ATOM 1537 C C . LYS B 1 46 ? 12.102 -21.062 -8.945 1 98.19 46 LYS B C 1
ATOM 1539 O O . LYS B 1 46 ? 12.703 -20.938 -10.008 1 98.19 46 LYS B O 1
ATOM 1544 N N . VAL B 1 47 ? 11.844 -20.031 -8.164 1 97.44 47 VAL B N 1
ATOM 1545 C CA . VAL B 1 47 ? 12.219 -18.656 -8.5 1 97.44 47 VAL B CA 1
ATOM 1546 C C . VAL B 1 47 ? 13.727 -18.578 -8.719 1 97.44 47 VAL B C 1
ATOM 1548 O O . VAL B 1 47 ? 14.195 -17.844 -9.602 1 97.44 47 VAL B O 1
ATOM 1551 N N . ALA B 1 48 ? 14.406 -19.328 -7.91 1 95.06 48 ALA B N 1
ATOM 1552 C CA . ALA B 1 48 ? 15.867 -19.344 -7.984 1 95.06 48 ALA B CA 1
ATOM 1553 C C . ALA B 1 48 ? 16.344 -19.906 -9.32 1 95.06 48 ALA B C 1
ATOM 1555 O O . ALA B 1 48 ? 17.469 -19.672 -9.742 1 95.06 48 ALA B O 1
ATOM 1556 N N . LYS B 1 49 ? 15.484 -20.641 -10 1 95.62 49 LYS B N 1
ATOM 1557 C CA . LYS B 1 49 ? 15.836 -21.297 -11.25 1 95.62 49 LYS B CA 1
ATOM 1558 C C . LYS B 1 49 ? 15.258 -20.562 -12.453 1 95.62 49 LYS B C 1
ATOM 1560 O O . LYS B 1 49 ? 15.922 -20.438 -13.484 1 95.62 49 LYS B O 1
ATOM 1565 N N . ILE B 1 50 ? 14.047 -20.125 -12.328 1 94.56 50 ILE B N 1
ATOM 1566 C CA . ILE B 1 50 ? 13.328 -19.422 -13.391 1 94.56 50 ILE B CA 1
ATOM 1567 C C . ILE B 1 50 ? 12.648 -18.172 -12.82 1 94.56 50 ILE B C 1
ATOM 1569 O O . ILE B 1 50 ? 11.906 -18.25 -11.844 1 94.56 50 ILE B O 1
ATOM 1573 N N . LYS B 1 51 ? 12.898 -17.094 -13.5 1 95.31 51 LYS B N 1
ATOM 1574 C CA . LYS B 1 51 ? 12.273 -15.859 -13.047 1 95.31 51 LYS B CA 1
ATOM 1575 C C . LYS B 1 51 ? 10.867 -15.711 -13.633 1 95.31 51 LYS B C 1
ATOM 1577 O O . LYS B 1 51 ? 10.711 -15.578 -14.844 1 95.31 51 LYS B O 1
ATOM 1582 N N . PRO B 1 52 ? 9.906 -15.719 -12.789 1 97.06 52 PRO B N 1
ATOM 1583 C CA . PRO B 1 52 ? 8.562 -15.453 -13.305 1 97.06 52 PRO B CA 1
ATOM 1584 C C . PRO B 1 52 ? 8.328 -13.977 -13.602 1 97.06 52 PRO B C 1
ATOM 1586 O O . PRO B 1 52 ? 9.07 -13.117 -13.117 1 97.06 52 PRO B O 1
ATOM 1589 N N . ASP B 1 53 ? 7.336 -13.758 -14.414 1 95.19 53 ASP B N 1
ATOM 1590 C CA . ASP B 1 53 ? 6.973 -12.375 -14.703 1 95.19 53 ASP B CA 1
ATOM 1591 C C . ASP B 1 53 ? 6.152 -11.773 -13.562 1 95.19 53 ASP B C 1
ATOM 1593 O O . ASP B 1 53 ? 6.172 -10.562 -13.344 1 95.19 53 ASP B O 1
ATOM 1597 N N . VAL B 1 54 ? 5.41 -12.648 -12.922 1 97.19 54 VAL B N 1
ATOM 1598 C CA . VAL B 1 54 ? 4.59 -12.203 -11.797 1 97.19 54 VAL B CA 1
ATOM 1599 C C . VAL B 1 54 ? 4.293 -13.383 -10.875 1 97.19 54 VAL B C 1
ATOM 1601 O O . VAL B 1 54 ? 4.207 -14.523 -11.328 1 97.19 54 VAL B O 1
ATOM 1604 N N . ILE B 1 55 ? 4.176 -13.07 -9.594 1 98.5 55 ILE B N 1
ATOM 1605 C CA . ILE B 1 55 ? 3.787 -14.062 -8.602 1 98.5 55 ILE B CA 1
ATOM 1606 C C . ILE B 1 55 ? 2.49 -13.633 -7.922 1 98.5 55 ILE B C 1
ATOM 1608 O O . ILE B 1 55 ? 2.34 -12.477 -7.527 1 98.5 55 ILE B O 1
ATOM 1612 N N . ILE B 1 56 ? 1.573 -14.531 -7.863 1 98.5 56 ILE B N 1
ATOM 1613 C CA . ILE B 1 56 ? 0.35 -14.352 -7.086 1 98.5 56 ILE B CA 1
ATOM 1614 C C . ILE B 1 56 ? 0.422 -15.195 -5.816 1 98.5 56 ILE B C 1
ATOM 1616 O O . ILE B 1 56 ? 0.546 -16.422 -5.879 1 98.5 56 ILE B O 1
ATOM 1620 N N . LEU B 1 57 ? 0.299 -14.555 -4.691 1 98.69 57 LEU B N 1
ATOM 1621 C CA . LEU B 1 57 ? 0.695 -15.164 -3.43 1 98.69 57 LEU B CA 1
ATOM 1622 C C . LEU B 1 57 ? -0.402 -15.008 -2.381 1 98.69 57 LEU B C 1
ATOM 1624 O O . LEU B 1 57 ? -0.895 -13.906 -2.15 1 98.69 57 LEU B O 1
ATOM 1628 N N . ASP B 1 58 ? -0.748 -16.078 -1.722 1 98.06 58 ASP B N 1
ATOM 1629 C CA . ASP B 1 58 ? -1.724 -16.047 -0.637 1 98.06 58 ASP B CA 1
ATOM 1630 C C . ASP B 1 58 ? -1.104 -15.5 0.646 1 98.06 58 ASP B C 1
ATOM 1632 O O . ASP B 1 58 ? 0.038 -15.828 0.979 1 98.06 58 ASP B O 1
ATOM 1636 N N 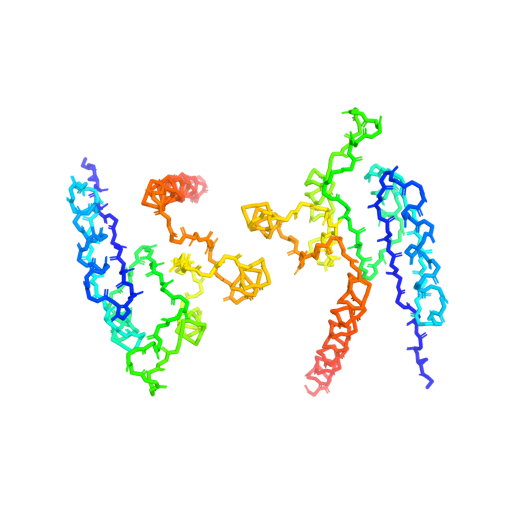. TYR B 1 59 ? -1.831 -14.766 1.38 1 97.62 59 TYR B N 1
ATOM 1637 C CA . TYR B 1 59 ? -1.373 -14.211 2.648 1 97.62 59 TYR B CA 1
ATOM 1638 C C . TYR B 1 59 ? -1.299 -15.289 3.721 1 97.62 59 TYR B C 1
ATOM 1640 O O . TYR B 1 59 ? -0.289 -15.414 4.418 1 97.62 59 TYR B O 1
ATOM 1648 N N . GLN B 1 60 ? -2.402 -15.984 3.832 1 95.75 60 GLN B N 1
ATOM 1649 C CA . GLN B 1 60 ? -2.428 -17.094 4.781 1 95.75 60 GLN B CA 1
ATOM 1650 C C . GLN B 1 60 ? -1.964 -18.391 4.129 1 95.75 60 GLN B C 1
ATOM 1652 O O . GLN B 1 60 ? -2.773 -19.281 3.869 1 95.75 60 GLN B O 1
ATOM 1657 N N . LEU B 1 61 ? -0.752 -18.578 4.027 1 96.88 61 LEU B N 1
ATOM 1658 C CA . LEU B 1 61 ? -0.151 -19.656 3.262 1 96.88 61 LEU B CA 1
ATOM 1659 C C . LEU B 1 61 ? 0.264 -20.812 4.176 1 96.88 61 LEU B C 1
ATOM 1661 O O . LEU B 1 61 ? 0.644 -21.875 3.701 1 96.88 61 LEU B O 1
ATOM 1665 N N . ASP B 1 62 ? 0.111 -20.641 5.445 1 92.81 62 ASP B N 1
ATOM 1666 C CA . ASP B 1 62 ? 0.472 -21.688 6.406 1 92.81 62 ASP B CA 1
ATOM 1667 C C . ASP B 1 62 ? -0.77 -22.266 7.078 1 92.81 62 ASP B C 1
ATOM 1669 O O . ASP B 1 62 ? -0.731 -22.641 8.25 1 92.81 62 ASP B O 1
ATOM 1673 N N . GLY B 1 63 ? -1.827 -22.203 6.293 1 88.31 63 GLY B N 1
ATOM 1674 C CA . GLY B 1 63 ? -3.072 -22.719 6.844 1 88.31 63 GLY B CA 1
ATOM 1675 C C . GLY B 1 63 ? -3.072 -24.234 7.02 1 88.31 63 GLY B C 1
ATOM 1676 O O . GLY B 1 63 ? -3.664 -24.75 7.973 1 88.3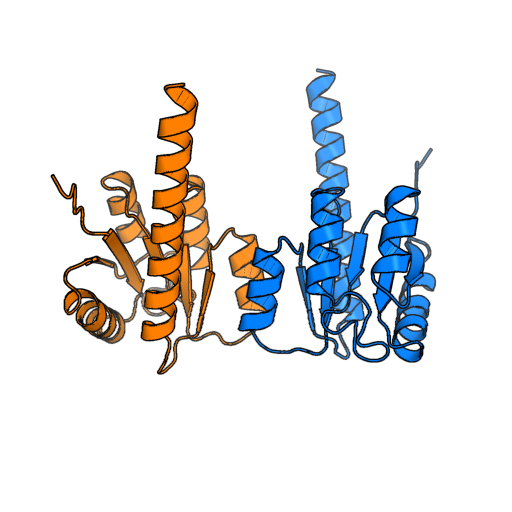1 63 GLY B O 1
ATOM 1677 N N . ILE B 1 64 ? -2.43 -24.969 6.156 1 87 64 ILE B N 1
ATOM 1678 C CA . ILE B 1 64 ? -2.406 -26.438 6.168 1 87 64 ILE B CA 1
ATOM 1679 C C . ILE B 1 64 ? -1.181 -26.922 6.938 1 87 64 ILE B C 1
ATOM 1681 O O . ILE B 1 64 ? -1.3 -27.75 7.844 1 87 64 ILE B O 1
ATOM 1685 N N . ASP B 1 65 ? -0.056 -26.438 6.59 1 89.38 65 ASP B N 1
ATOM 1686 C CA . ASP B 1 65 ? 1.184 -26.719 7.305 1 89.38 65 ASP B CA 1
ATOM 1687 C C . ASP B 1 65 ? 1.649 -25.516 8.109 1 89.38 65 ASP B C 1
ATOM 1689 O O . ASP B 1 65 ? 2.227 -24.578 7.551 1 89.38 65 ASP B O 1
ATOM 1693 N N . LYS B 1 66 ? 1.589 -25.531 9.344 1 89.88 66 LYS B N 1
ATOM 1694 C CA . LYS B 1 66 ? 1.859 -24.391 10.219 1 89.88 66 LYS B CA 1
ATOM 1695 C C . LYS B 1 66 ? 3.357 -24.109 10.32 1 89.88 66 LYS B C 1
ATOM 1697 O O . LYS B 1 66 ? 3.77 -23.047 10.766 1 89.88 66 LYS B O 1
ATOM 1702 N N . GLU B 1 67 ? 4.141 -25.078 9.875 1 91.69 67 GLU B N 1
ATOM 1703 C CA . GLU B 1 67 ? 5.586 -24.906 9.922 1 91.69 67 GLU B CA 1
ATOM 1704 C C . GLU B 1 67 ? 6.105 -24.266 8.633 1 91.69 67 GLU B C 1
ATOM 1706 O O . GLU B 1 67 ? 7.242 -23.797 8.586 1 91.69 67 GLU B O 1
ATOM 1711 N N . ALA B 1 68 ? 5.277 -24.203 7.664 1 92.81 68 ALA B N 1
ATOM 1712 C CA . ALA B 1 68 ? 5.648 -23.594 6.395 1 92.81 68 ALA B CA 1
ATOM 1713 C C . ALA B 1 68 ? 5.699 -22.062 6.516 1 92.81 68 ALA B C 1
ATOM 1715 O O . ALA B 1 68 ? 5.148 -21.5 7.457 1 92.81 68 ALA B O 1
ATOM 1716 N N . MET B 1 69 ? 6.434 -21.438 5.582 1 96.25 69 MET B N 1
ATOM 1717 C CA . MET B 1 69 ? 6.453 -19.984 5.52 1 96.25 69 MET B CA 1
ATOM 1718 C C . MET B 1 69 ? 5.055 -19.438 5.277 1 96.25 69 MET B C 1
ATOM 1720 O O . MET B 1 69 ? 4.305 -19.969 4.457 1 96.25 69 MET B O 1
ATOM 1724 N N . ASN B 1 70 ? 4.734 -18.344 5.984 1 97 70 ASN B N 1
ATOM 1725 C CA . ASN B 1 70 ? 3.477 -17.672 5.68 1 97 70 ASN B CA 1
ATOM 1726 C C . ASN B 1 70 ? 3.621 -16.719 4.496 1 97 70 ASN B C 1
ATOM 1728 O O . ASN B 1 70 ? 4.695 -16.625 3.898 1 97 70 ASN B O 1
ATOM 1732 N N . GLY B 1 71 ? 2.541 -16.109 4.156 1 98.06 71 GLY B N 1
ATOM 1733 C CA . GLY B 1 71 ? 2.533 -15.266 2.977 1 98.06 71 GLY B CA 1
ATOM 1734 C C . GLY B 1 71 ? 3.531 -14.125 3.055 1 98.06 71 GLY B C 1
ATOM 1735 O O . GLY B 1 71 ? 4.262 -13.867 2.096 1 98.06 71 GLY B O 1
ATOM 1736 N N . ILE B 1 72 ? 3.631 -13.453 4.152 1 98.12 72 ILE B N 1
ATOM 1737 C CA . ILE B 1 72 ? 4.496 -12.289 4.316 1 98.12 72 ILE B CA 1
ATOM 1738 C C . ILE B 1 72 ? 5.957 -12.734 4.324 1 98.12 72 ILE B C 1
ATOM 1740 O O . ILE B 1 72 ? 6.812 -12.094 3.701 1 98.12 72 ILE B O 1
ATOM 1744 N N . GLN B 1 73 ? 6.242 -13.773 5.004 1 98.06 73 GLN B N 1
ATOM 1745 C CA . GLN B 1 73 ? 7.594 -14.32 5 1 98.06 73 GLN B CA 1
ATOM 1746 C C . GLN B 1 73 ? 8.047 -14.664 3.582 1 98.06 73 GLN B C 1
ATOM 1748 O O . GLN B 1 73 ? 9.172 -14.359 3.191 1 98.06 73 GLN B O 1
ATOM 1753 N N . THR B 1 74 ? 7.141 -15.344 2.881 1 98.56 74 THR B N 1
ATOM 1754 C CA . THR B 1 74 ? 7.434 -15.711 1.498 1 98.56 74 THR B CA 1
ATOM 1755 C C . THR B 1 74 ? 7.668 -14.469 0.648 1 98.56 74 THR B C 1
ATOM 1757 O O . THR B 1 74 ? 8.633 -14.406 -0.113 1 98.56 74 THR B O 1
ATOM 1760 N N . LEU B 1 75 ? 6.816 -13.492 0.809 1 98.69 75 LEU B N 1
ATOM 1761 C CA . LEU B 1 75 ? 6.949 -12.227 0.104 1 98.69 75 LEU B CA 1
ATOM 1762 C C . LEU B 1 75 ? 8.312 -11.594 0.363 1 98.69 75 LEU B C 1
ATOM 1764 O O . LEU B 1 75 ? 9.023 -11.227 -0.578 1 98.69 75 LEU B O 1
ATOM 1768 N N . ASP B 1 76 ? 8.703 -11.562 1.602 1 98.62 76 ASP B N 1
ATOM 1769 C CA . ASP B 1 76 ? 9.969 -10.945 1.986 1 98.62 76 ASP B CA 1
ATOM 1770 C C . ASP B 1 76 ? 11.148 -11.664 1.336 1 98.62 76 ASP B C 1
ATOM 1772 O O . ASP B 1 76 ? 12.062 -11.023 0.82 1 98.62 76 ASP B O 1
ATOM 1776 N N . LYS B 1 77 ? 11.086 -12.922 1.343 1 98.5 77 LYS B N 1
ATOM 1777 C CA . LYS B 1 77 ? 12.172 -13.711 0.771 1 98.5 77 LYS B CA 1
ATOM 1778 C C . LYS B 1 77 ? 12.266 -13.516 -0.74 1 98.5 77 LYS B C 1
ATOM 1780 O O . LYS B 1 77 ? 13.359 -13.445 -1.3 1 98.5 77 LYS B O 1
ATOM 1785 N N . ILE B 1 78 ? 11.109 -13.445 -1.364 1 98.38 78 ILE B N 1
ATOM 1786 C CA . ILE B 1 78 ? 11.094 -13.211 -2.803 1 98.38 78 ILE B CA 1
ATOM 1787 C C . ILE B 1 78 ? 11.719 -11.852 -3.111 1 98.38 78 ILE B C 1
ATOM 1789 O O . ILE B 1 78 ? 12.562 -11.734 -4.004 1 98.38 78 ILE B O 1
ATOM 1793 N N . LYS B 1 79 ? 11.352 -10.867 -2.363 1 98.31 79 LYS B N 1
ATOM 1794 C CA . LYS B 1 79 ? 11.836 -9.508 -2.6 1 98.31 79 LYS B CA 1
ATOM 1795 C C . LYS B 1 79 ? 13.32 -9.383 -2.264 1 98.31 79 LYS B C 1
ATOM 1797 O O . LYS B 1 79 ? 14.047 -8.617 -2.9 1 98.31 79 LYS B O 1
ATOM 1802 N N . GLU B 1 80 ? 13.688 -10.141 -1.264 1 97.56 80 GLU B N 1
ATOM 1803 C CA . GLU B 1 80 ? 15.109 -10.195 -0.956 1 97.56 80 GLU B CA 1
ATOM 1804 C C . GLU B 1 80 ? 15.906 -10.773 -2.125 1 97.56 80 GLU B C 1
ATOM 1806 O O . GLU B 1 80 ? 17.016 -10.305 -2.42 1 97.56 80 GLU B O 1
ATOM 1811 N N . PHE B 1 81 ? 15.344 -11.766 -2.729 1 97 81 PHE B N 1
ATOM 1812 C CA . PHE B 1 81 ? 16 -12.414 -3.855 1 97 81 PHE B CA 1
ATOM 1813 C C . PHE B 1 81 ? 16 -11.508 -5.082 1 97 81 PHE B C 1
ATOM 1815 O O . PHE B 1 81 ? 17.047 -11.32 -5.715 1 97 81 PHE B O 1
ATOM 1822 N N . ASP B 1 82 ? 14.906 -10.914 -5.395 1 97.25 82 ASP B N 1
ATOM 1823 C CA . ASP B 1 82 ? 14.758 -10 -6.527 1 97.25 82 ASP B CA 1
ATOM 1824 C C . ASP B 1 82 ? 13.633 -9 -6.285 1 97.25 82 ASP B C 1
ATOM 1826 O O . ASP B 1 82 ? 12.461 -9.312 -6.492 1 97.25 82 ASP B O 1
ATOM 1830 N N . PRO B 1 83 ? 14.008 -7.824 -5.996 1 96.5 83 PRO B N 1
ATOM 1831 C CA . PRO B 1 83 ? 12.992 -6.828 -5.656 1 96.5 83 PRO B CA 1
ATOM 1832 C C . PRO B 1 83 ? 12.141 -6.418 -6.855 1 96.5 83 PRO B C 1
ATOM 1834 O O . PRO B 1 83 ? 11.094 -5.789 -6.688 1 96.5 83 PRO B O 1
ATOM 1837 N N . GLU B 1 84 ? 12.516 -6.805 -7.973 1 94.81 84 GLU B N 1
ATOM 1838 C CA . GLU B 1 84 ? 11.844 -6.34 -9.18 1 94.81 84 GLU B CA 1
ATOM 1839 C C . GLU B 1 84 ? 10.688 -7.266 -9.555 1 94.81 84 GLU B C 1
ATOM 1841 O O . GLU B 1 84 ? 9.852 -6.918 -10.398 1 94.81 84 GLU B O 1
ATOM 1846 N N . ILE B 1 85 ? 10.648 -8.422 -9.008 1 96.5 85 ILE B N 1
ATOM 1847 C CA . ILE B 1 85 ? 9.562 -9.352 -9.312 1 96.5 85 ILE B CA 1
ATOM 1848 C C . ILE B 1 85 ? 8.258 -8.836 -8.719 1 96.5 85 ILE B C 1
ATOM 1850 O O . ILE B 1 85 ? 8.141 -8.688 -7.496 1 96.5 85 ILE B O 1
ATOM 1854 N N . PRO B 1 86 ? 7.305 -8.562 -9.531 1 97.75 86 PRO B N 1
ATOM 1855 C CA . PRO B 1 86 ? 6.023 -8.133 -8.961 1 97.75 86 PRO B CA 1
ATOM 1856 C C . PRO B 1 86 ? 5.281 -9.273 -8.266 1 97.75 86 PRO B C 1
ATOM 1858 O O . PRO B 1 86 ? 5.117 -10.352 -8.844 1 97.75 86 PRO B O 1
ATOM 1861 N N . VAL B 1 87 ? 4.879 -9 -7.055 1 98.62 87 VAL B N 1
ATOM 1862 C CA . VAL B 1 87 ? 4.102 -9.977 -6.293 1 98.62 87 VAL B CA 1
ATOM 1863 C C . VAL B 1 87 ? 2.73 -9.391 -5.957 1 98.62 87 VAL B C 1
ATOM 1865 O O . VAL B 1 87 ? 2.639 -8.32 -5.344 1 98.62 87 VAL B O 1
ATOM 1868 N N . ILE B 1 88 ? 1.729 -10.031 -6.41 1 98.62 88 ILE B N 1
ATOM 1869 C CA . ILE B 1 88 ? 0.361 -9.664 -6.062 1 98.62 88 ILE B CA 1
ATOM 1870 C C . ILE B 1 88 ? -0.154 -10.57 -4.949 1 98.62 88 ILE B C 1
ATOM 1872 O O . ILE B 1 88 ? -0.211 -11.789 -5.109 1 98.62 88 ILE B O 1
ATOM 1876 N N . MET B 1 89 ? -0.51 -9.961 -3.828 1 98.69 89 MET B N 1
ATOM 1877 C CA . MET B 1 89 ? -1.142 -10.727 -2.76 1 98.69 89 MET B CA 1
ATOM 1878 C C . MET B 1 89 ? -2.607 -11 -3.08 1 98.69 89 MET B C 1
ATOM 1880 O O . MET B 1 89 ? -3.346 -10.094 -3.455 1 98.69 89 MET B O 1
ATOM 1884 N N . LEU B 1 90 ? -2.99 -12.195 -3.045 1 97.94 90 LEU B N 1
ATOM 1885 C CA . LEU B 1 90 ? -4.371 -12.625 -3.219 1 97.94 90 LEU B CA 1
ATOM 1886 C C . LEU B 1 90 ? -4.871 -13.367 -1.981 1 97.94 90 LEU B C 1
ATOM 1888 O O . LEU B 1 90 ? -4.477 -14.508 -1.732 1 97.94 90 LEU B O 1
ATOM 1892 N N . SER B 1 91 ? -5.797 -12.688 -1.25 1 96.94 91 SER B N 1
ATOM 1893 C CA . SER B 1 91 ? -6.102 -13.227 0.073 1 96.94 91 SER B CA 1
ATOM 1894 C C . SER B 1 91 ? -7.578 -13.039 0.418 1 96.94 91 SER B C 1
ATOM 1896 O O . SER B 1 91 ? -8.234 -12.133 -0.099 1 96.94 91 SER B O 1
ATOM 1898 N N . SER B 1 92 ? -8.039 -13.859 1.336 1 96.06 92 SER B N 1
ATOM 1899 C CA . SER B 1 92 ? -9.398 -13.719 1.855 1 96.06 92 SER B CA 1
ATOM 1900 C C . SER B 1 92 ? -9.477 -12.625 2.912 1 96.06 92 SER B C 1
ATOM 1902 O O . SER B 1 92 ? -10.562 -12.219 3.316 1 96.06 92 SER B O 1
ATOM 1904 N N . GLN B 1 93 ? -8.328 -12.195 3.301 1 94.69 93 GLN B N 1
ATOM 1905 C CA . GLN B 1 93 ? -8.312 -11.133 4.305 1 94.69 93 GLN B CA 1
ATOM 1906 C C . GLN B 1 93 ? -8.828 -9.82 3.725 1 94.69 93 GLN B C 1
ATOM 1908 O O . GLN B 1 93 ? -8.195 -9.234 2.842 1 94.69 93 GLN B O 1
ATOM 1913 N N . ASP B 1 94 ? -9.867 -9.422 4.254 1 94.88 94 ASP B N 1
ATOM 1914 C CA . ASP B 1 94 ? -10.477 -8.188 3.779 1 94.88 94 ASP B CA 1
ATOM 1915 C C . ASP B 1 94 ? -10.336 -7.074 4.82 1 94.88 94 ASP B C 1
ATOM 1917 O O . ASP B 1 94 ? -11.336 -6.465 5.215 1 94.88 94 ASP B O 1
ATOM 1921 N N . LYS B 1 95 ? -9.18 -6.875 5.324 1 95.94 95 LYS B N 1
ATOM 1922 C CA . LYS B 1 95 ? -8.828 -5.844 6.297 1 95.94 95 LYS B CA 1
ATOM 1923 C C . LYS B 1 95 ? -7.793 -4.879 5.719 1 95.94 95 LYS B C 1
ATOM 1925 O O . LYS B 1 95 ? -6.75 -5.301 5.219 1 95.94 95 LYS B O 1
ATOM 1930 N N . ILE B 1 96 ? -7.98 -3.66 5.875 1 96.62 96 ILE B N 1
ATOM 1931 C CA . ILE B 1 96 ? -7.129 -2.621 5.305 1 96.62 96 ILE B CA 1
ATOM 1932 C C . ILE B 1 96 ? -5.727 -2.721 5.898 1 96.62 96 ILE B C 1
ATOM 1934 O O . ILE B 1 96 ? -4.73 -2.6 5.18 1 96.62 96 ILE B O 1
ATOM 1938 N N . GLU B 1 97 ? -5.672 -2.951 7.188 1 95.06 97 GLU B N 1
ATOM 1939 C CA . GLU B 1 97 ? -4.383 -3.029 7.871 1 95.06 97 GLU B CA 1
ATOM 1940 C C . GLU B 1 97 ? -3.504 -4.121 7.27 1 95.06 97 GLU B C 1
ATOM 1942 O O . GLU B 1 97 ? -2.289 -3.953 7.156 1 95.06 97 GLU B O 1
ATOM 1947 N N . VAL B 1 98 ? -4.121 -5.168 6.863 1 96.94 98 VAL B N 1
ATOM 1948 C CA . VAL B 1 98 ? -3.389 -6.277 6.266 1 96.94 98 VAL B CA 1
ATOM 1949 C C . VAL B 1 98 ? -2.873 -5.875 4.887 1 96.94 98 VAL B C 1
ATOM 1951 O O . VAL B 1 98 ? -1.701 -6.09 4.566 1 96.94 98 VAL B O 1
ATOM 1954 N N . ALA B 1 99 ? -3.734 -5.289 4.098 1 98 99 ALA B N 1
ATOM 1955 C CA . ALA B 1 99 ? -3.354 -4.855 2.754 1 98 99 ALA B CA 1
ATOM 1956 C C . ALA B 1 99 ? -2.205 -3.854 2.805 1 98 99 ALA B C 1
ATOM 1958 O O . ALA B 1 99 ? -1.22 -3.99 2.078 1 98 99 ALA B O 1
ATOM 1959 N N . VAL B 1 100 ? -2.303 -2.895 3.674 1 97.69 100 VAL B N 1
ATOM 1960 C CA . VAL B 1 100 ?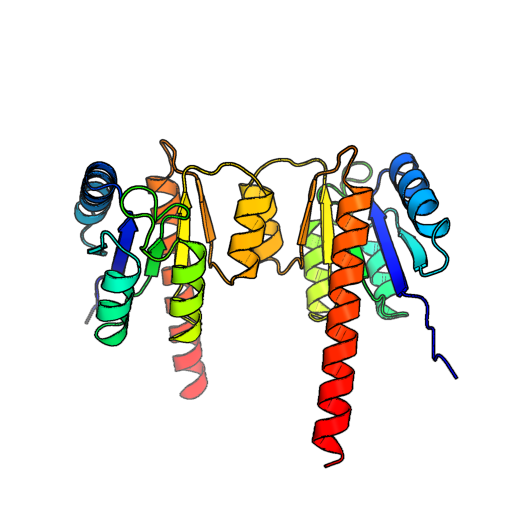 -1.281 -1.858 3.803 1 97.69 100 VAL B CA 1
ATOM 1961 C C . VAL B 1 100 ? 0.032 -2.482 4.27 1 97.69 100 VAL B C 1
ATOM 1963 O O . VAL B 1 100 ? 1.105 -2.119 3.783 1 97.69 100 VAL B O 1
ATOM 1966 N N . SER B 1 101 ? -0.056 -3.395 5.203 1 97.19 101 SER B N 1
ATOM 1967 C CA . SER B 1 101 ? 1.134 -4.105 5.66 1 97.19 101 SER B CA 1
ATOM 1968 C C . SER B 1 101 ? 1.824 -4.828 4.504 1 97.19 101 SER B C 1
ATOM 1970 O O . SER B 1 101 ? 3.047 -4.758 4.367 1 97.19 101 SER B O 1
ATOM 1972 N N . CYS B 1 102 ? 1.054 -5.488 3.684 1 98.44 102 CYS B N 1
ATOM 1973 C CA . CYS B 1 102 ? 1.617 -6.176 2.527 1 98.44 102 CYS B CA 1
ATOM 1974 C C . CYS B 1 102 ? 2.35 -5.199 1.614 1 98.44 102 CYS B C 1
ATOM 1976 O O . CYS B 1 102 ? 3.441 -5.5 1.127 1 98.44 102 CYS B O 1
ATOM 1978 N N . MET B 1 103 ? 1.758 -4.078 1.44 1 97.94 103 MET B N 1
ATOM 1979 C CA . MET B 1 103 ? 2.371 -3.061 0.594 1 97.94 103 MET B CA 1
ATOM 1980 C C . MET B 1 103 ? 3.684 -2.568 1.196 1 97.94 103 MET B C 1
ATOM 1982 O O . MET B 1 103 ? 4.645 -2.312 0.472 1 97.94 103 MET B O 1
ATOM 1986 N N . HIS B 1 104 ? 3.717 -2.475 2.529 1 96.69 104 HIS B N 1
ATOM 1987 C CA . HIS B 1 104 ? 4.945 -2.094 3.215 1 96.69 104 HIS B CA 1
ATOM 1988 C C . HIS B 1 104 ? 6.051 -3.119 2.979 1 96.69 104 HIS B C 1
ATOM 1990 O O . HIS B 1 104 ? 7.23 -2.768 2.926 1 96.69 104 HIS B O 1
ATOM 1996 N N . HIS B 1 105 ? 5.621 -4.301 2.822 1 97.62 105 HIS B N 1
ATOM 1997 C CA . HIS B 1 105 ? 6.578 -5.363 2.543 1 97.62 105 HIS B CA 1
ATOM 1998 C C . HIS B 1 105 ? 6.863 -5.469 1.048 1 97.62 105 HIS B C 1
ATOM 2000 O O . HIS B 1 105 ? 7.352 -6.496 0.574 1 97.62 105 HIS B O 1
ATOM 2006 N N . LYS B 1 106 ? 6.414 -4.508 0.265 1 97.81 106 LYS B N 1
ATOM 2007 C CA . LYS B 1 106 ? 6.781 -4.262 -1.126 1 97.81 106 LYS B CA 1
ATOM 2008 C C . LYS B 1 106 ? 5.949 -5.121 -2.074 1 97.81 106 LYS B C 1
ATOM 2010 O O . LYS B 1 106 ? 6.398 -5.449 -3.176 1 97.81 106 LYS B O 1
ATOM 2015 N N . ALA B 1 107 ? 4.812 -5.566 -1.588 1 98.56 107 ALA B N 1
ATOM 2016 C CA . ALA B 1 107 ? 3.871 -6.141 -2.545 1 98.56 107 ALA B CA 1
ATOM 2017 C C . ALA B 1 107 ? 3.557 -5.152 -3.666 1 98.56 107 ALA B C 1
ATOM 2019 O O . ALA B 1 107 ? 3.477 -3.943 -3.432 1 98.56 107 ALA B O 1
ATOM 2020 N N . PHE B 1 108 ? 3.379 -5.711 -4.789 1 97.56 108 PHE B N 1
ATOM 2021 C CA . PHE B 1 108 ? 3.035 -4.879 -5.934 1 97.56 108 PHE B CA 1
ATOM 2022 C C . PHE B 1 108 ? 1.574 -4.449 -5.871 1 97.56 108 PHE B C 1
ATOM 2024 O O . PHE B 1 108 ? 1.229 -3.344 -6.289 1 97.56 108 PHE B O 1
ATOM 2031 N N . ASP B 1 109 ? 0.77 -5.383 -5.43 1 97.88 109 ASP B N 1
ATOM 2032 C CA . ASP B 1 109 ? -0.669 -5.164 -5.328 1 97.88 109 ASP B CA 1
ATOM 2033 C C . ASP B 1 109 ? -1.296 -6.113 -4.309 1 97.88 109 ASP B C 1
ATOM 2035 O O . ASP B 1 109 ? -0.641 -7.047 -3.836 1 97.88 109 ASP B O 1
ATOM 2039 N N . TYR B 1 110 ? -2.551 -5.809 -3.998 1 98.5 110 TYR B N 1
ATOM 2040 C CA . TYR B 1 110 ? -3.346 -6.637 -3.098 1 98.5 110 TYR B CA 1
ATOM 2041 C C . TYR B 1 110 ? -4.766 -6.805 -3.623 1 98.5 110 TYR B C 1
ATOM 2043 O O . TYR B 1 110 ? -5.453 -5.816 -3.906 1 98.5 110 TYR B O 1
ATOM 2051 N N . VAL B 1 111 ? -5.18 -8.047 -3.771 1 97.69 111 VAL B N 1
ATOM 2052 C CA . VAL B 1 111 ? -6.508 -8.375 -4.281 1 97.69 111 VAL B CA 1
ATOM 2053 C C . VAL B 1 111 ? -7.219 -9.312 -3.305 1 97.69 111 VAL B C 1
ATOM 2055 O O . VAL B 1 111 ? -6.645 -10.312 -2.865 1 97.69 111 VAL B O 1
ATOM 2058 N N . VAL B 1 112 ? -8.438 -8.992 -2.986 1 97.44 112 VAL B N 1
ATOM 2059 C CA . VAL B 1 112 ? -9.219 -9.844 -2.102 1 97.44 112 VAL B CA 1
ATOM 2060 C C . VAL B 1 112 ? -9.805 -11.008 -2.896 1 97.44 112 VAL B C 1
ATOM 2062 O O . VAL B 1 112 ? -10.305 -10.82 -4.008 1 97.44 112 VAL B O 1
ATOM 2065 N N . LYS B 1 113 ? -9.672 -12.195 -2.281 1 96.12 113 LYS B N 1
ATOM 2066 C CA . LYS B 1 113 ? -10.344 -13.344 -2.883 1 96.12 113 LYS B CA 1
ATOM 2067 C C . LYS B 1 113 ? -11.859 -13.125 -2.941 1 96.12 113 LYS B C 1
ATOM 2069 O O . LYS B 1 113 ? -12.508 -13 -1.905 1 96.12 113 LYS B O 1
ATOM 2074 N N . SER B 1 114 ? -12.336 -12.969 -4.125 1 94.56 114 SER B N 1
ATOM 2075 C CA . SER B 1 114 ? -13.75 -12.727 -4.371 1 94.56 114 SER B CA 1
ATOM 2076 C C . SER B 1 114 ? -14.172 -13.281 -5.727 1 94.56 114 SER B C 1
ATOM 2078 O O . SER B 1 114 ? -13.359 -13.844 -6.457 1 94.56 114 SER B O 1
ATOM 2080 N N . GLU B 1 115 ? -15.43 -13.039 -6.043 1 90.69 115 GLU B N 1
ATOM 2081 C CA . GLU B 1 115 ? -15.953 -13.523 -7.316 1 90.69 115 GLU B CA 1
ATOM 2082 C C . GLU B 1 115 ? -15.32 -12.781 -8.492 1 90.69 115 GLU B C 1
ATOM 2084 O O . GLU B 1 115 ? -15.242 -13.32 -9.602 1 90.69 115 GLU B O 1
ATOM 2089 N N . THR B 1 116 ? -14.797 -11.586 -8.211 1 92.44 116 THR B N 1
ATOM 2090 C CA . THR B 1 116 ? -14.234 -10.781 -9.281 1 92.44 116 THR B CA 1
ATOM 2091 C C . THR B 1 116 ? -12.711 -10.773 -9.211 1 92.44 116 THR B C 1
ATOM 2093 O O . THR B 1 116 ? -12.047 -10.016 -9.922 1 92.44 116 THR B O 1
ATOM 2096 N N . ALA B 1 117 ? -12.172 -11.578 -8.359 1 93.5 117 ALA B N 1
ATOM 2097 C CA . ALA B 1 117 ? -10.734 -11.555 -8.109 1 93.5 117 ALA B CA 1
ATOM 2098 C C . ALA B 1 117 ? -9.953 -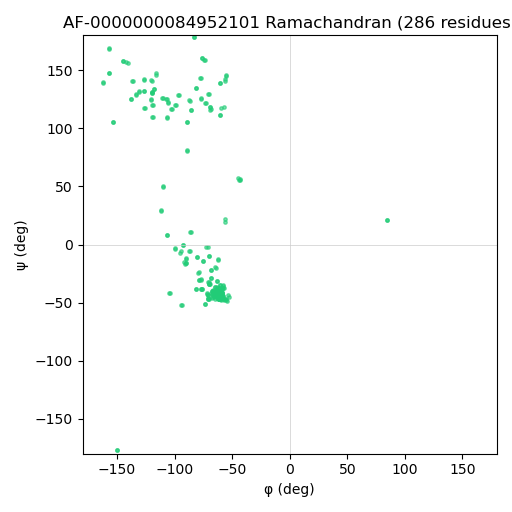11.844 -9.391 1 93.5 117 ALA B C 1
ATOM 2100 O O . ALA B 1 117 ? -8.984 -11.148 -9.703 1 93.5 117 ALA B O 1
ATOM 2101 N N . PHE B 1 118 ? -10.406 -12.828 -10.117 1 92.5 118 PHE B N 1
ATOM 2102 C CA . PHE B 1 118 ? -9.695 -13.211 -11.328 1 92.5 118 PHE B CA 1
ATOM 2103 C C . PHE B 1 118 ? -9.688 -12.078 -12.344 1 92.5 118 PHE B C 1
ATOM 2105 O O . PHE B 1 118 ? -8.656 -11.789 -12.953 1 92.5 118 PHE B O 1
ATOM 2112 N N . LEU B 1 119 ? -10.789 -11.508 -12.531 1 92.5 119 LEU B N 1
ATOM 2113 C CA . LEU B 1 119 ? -10.891 -10.391 -13.469 1 92.5 119 LEU B CA 1
ATOM 2114 C C . LEU B 1 119 ? -9.953 -9.258 -13.062 1 92.5 119 LEU B C 1
ATOM 2116 O O . LEU B 1 119 ? -9.289 -8.664 -13.914 1 92.5 119 LEU B O 1
ATOM 2120 N N . ARG B 1 120 ? -9.883 -8.969 -11.797 1 93.62 120 ARG B N 1
ATOM 2121 C CA . ARG B 1 120 ? -9.008 -7.914 -11.289 1 93.62 120 ARG B CA 1
ATOM 2122 C C . ARG B 1 120 ? -7.539 -8.266 -11.5 1 93.62 120 ARG B C 1
ATOM 2124 O O . ARG B 1 120 ? -6.742 -7.422 -11.898 1 93.62 120 ARG B O 1
ATOM 2131 N N . LEU B 1 121 ? -7.215 -9.492 -11.266 1 95.38 121 LEU B N 1
ATOM 2132 C CA . LEU B 1 121 ? -5.855 -9.969 -11.469 1 95.38 121 LEU B CA 1
ATOM 2133 C C . LEU B 1 121 ? -5.445 -9.82 -12.938 1 95.38 121 LEU B C 1
ATOM 2135 O O . LEU B 1 121 ? -4.363 -9.305 -13.234 1 95.38 121 LEU B O 1
ATOM 2139 N N . GLN B 1 122 ? -6.293 -10.234 -13.781 1 91.88 122 GLN B N 1
ATOM 2140 C CA . GLN B 1 122 ? -6 -10.164 -15.211 1 91.88 122 GLN B CA 1
ATOM 2141 C C . GLN B 1 122 ? -5.777 -8.719 -15.648 1 91.88 122 GLN B C 1
ATOM 2143 O O . GLN B 1 122 ? -4.828 -8.43 -16.391 1 91.88 122 GLN B O 1
ATOM 2148 N N . LYS B 1 123 ? -6.648 -7.949 -15.211 1 92.75 123 LYS B N 1
ATOM 2149 C CA . LYS B 1 123 ? -6.555 -6.539 -15.57 1 92.75 123 LYS B CA 1
ATOM 2150 C C . LYS B 1 123 ? -5.246 -5.934 -15.078 1 92.75 123 LYS B C 1
ATOM 2152 O O . LYS B 1 123 ? -4.547 -5.25 -15.828 1 92.75 123 LYS B O 1
ATOM 2157 N N . ASN B 1 124 ? -4.898 -6.176 -13.844 1 92.75 124 ASN B N 1
ATOM 2158 C CA . ASN B 1 124 ? -3.695 -5.613 -13.242 1 92.75 124 ASN B CA 1
ATOM 2159 C C . ASN B 1 124 ? -2.432 -6.133 -13.922 1 92.75 124 ASN B C 1
ATOM 2161 O O . ASN B 1 124 ? -1.502 -5.367 -14.18 1 92.75 124 ASN B O 1
ATOM 2165 N N . ILE B 1 125 ? -2.393 -7.367 -14.234 1 92.62 125 ILE B N 1
ATOM 2166 C CA . ILE B 1 125 ? -1.244 -8.008 -14.867 1 92.62 125 ILE B CA 1
ATOM 2167 C C . ILE B 1 125 ? -1.068 -7.457 -16.281 1 92.62 125 ILE B C 1
ATOM 2169 O O . ILE B 1 125 ? 0.04 -7.09 -16.688 1 92.62 125 ILE B O 1
ATOM 2173 N N . ALA B 1 126 ? -2.156 -7.379 -16.969 1 90 126 ALA B N 1
ATOM 2174 C CA . ALA B 1 126 ? -2.107 -6.855 -18.328 1 90 126 ALA B CA 1
ATOM 2175 C C . ALA B 1 126 ? -1.604 -5.414 -18.344 1 90 126 ALA B C 1
ATOM 2177 O O . ALA B 1 126 ? -0.763 -5.051 -19.172 1 90 126 ALA B O 1
ATOM 2178 N N . ALA B 1 127 ? -2.148 -4.684 -17.5 1 90.19 127 ALA B N 1
ATOM 2179 C CA . ALA B 1 127 ? -1.749 -3.279 -17.422 1 90.19 127 ALA B CA 1
ATOM 2180 C C . ALA B 1 127 ? -0.26 -3.148 -17.109 1 90.19 127 ALA B C 1
ATOM 2182 O O . ALA B 1 127 ? 0.441 -2.348 -17.734 1 90.19 127 ALA B O 1
ATOM 2183 N N . PHE B 1 128 ? 0.143 -3.904 -16.219 1 89.19 128 PHE B N 1
ATOM 2184 C CA . PHE B 1 128 ? 1.541 -3.852 -15.805 1 89.19 128 PHE B CA 1
ATOM 2185 C C . PHE B 1 128 ? 2.459 -4.242 -16.969 1 89.19 128 PHE B C 1
ATOM 2187 O O . PHE B 1 128 ? 3.447 -3.557 -17.234 1 89.19 128 PHE B O 1
ATOM 2194 N N . PHE B 1 129 ? 2.16 -5.211 -17.641 1 86.38 129 PHE B N 1
ATOM 2195 C CA . PHE B 1 129 ? 3.053 -5.711 -18.688 1 86.38 129 PHE B CA 1
ATOM 2196 C C . PHE B 1 129 ? 2.979 -4.836 -19.922 1 86.38 129 PHE B C 1
ATOM 2198 O O . PHE B 1 129 ? 3.963 -4.699 -20.656 1 86.38 129 PHE B O 1
ATOM 2205 N N . HIS B 1 130 ? 1.799 -4.293 -20.062 1 85.44 130 HIS B N 1
ATOM 2206 C CA . HIS B 1 130 ? 1.704 -3.318 -21.141 1 85.44 130 HIS B CA 1
ATOM 2207 C C . HIS B 1 130 ? 2.623 -2.129 -20.891 1 85.44 130 HIS B C 1
ATOM 2209 O O . HIS B 1 130 ? 3.346 -1.696 -21.797 1 85.44 130 HIS B O 1
ATOM 2215 N N . PHE B 1 131 ? 2.65 -1.711 -19.75 1 85.19 131 PHE B N 1
ATOM 2216 C CA . PHE B 1 131 ? 3.467 -0.557 -19.391 1 85.19 131 PHE B CA 1
ATOM 2217 C C . PHE B 1 131 ? 4.949 -0.913 -19.406 1 85.19 131 PHE B C 1
ATOM 2219 O O . PHE B 1 131 ? 5.773 -0.118 -19.875 1 85.19 131 PHE B O 1
ATOM 2226 N N . GLU B 1 132 ? 5.234 -2 -18.922 1 84.81 132 GLU B N 1
ATOM 2227 C CA . GLU B 1 132 ? 6.621 -2.453 -18.922 1 84.81 132 GLU B CA 1
ATOM 2228 C C . GLU B 1 132 ? 7.172 -2.541 -20.344 1 84.81 132 GLU B C 1
ATOM 2230 O O . GLU B 1 132 ? 8.328 -2.18 -20.594 1 84.81 132 GLU B O 1
ATOM 2235 N N . LYS B 1 133 ? 6.34 -3.023 -21.141 1 82.06 133 LYS B N 1
ATOM 2236 C CA . LYS B 1 133 ? 6.75 -3.143 -22.531 1 82.06 133 LYS B CA 1
ATOM 2237 C C . LYS B 1 133 ? 7.023 -1.771 -23.141 1 82.06 133 LYS B C 1
ATOM 2239 O O . LYS B 1 133 ? 8.023 -1.584 -23.828 1 82.06 133 LYS B O 1
ATOM 2244 N N . ILE B 1 134 ? 6.207 -0.838 -22.875 1 84.31 134 ILE B N 1
ATOM 2245 C CA . ILE B 1 134 ? 6.352 0.515 -23.406 1 84.31 134 ILE B CA 1
ATOM 2246 C C . ILE B 1 134 ? 7.637 1.143 -22.875 1 84.31 134 ILE B C 1
ATOM 2248 O O . ILE B 1 134 ? 8.391 1.765 -23.625 1 84.31 134 ILE B O 1
ATOM 2252 N N . GLU B 1 135 ? 7.797 0.899 -21.688 1 83.06 135 GLU B N 1
ATOM 2253 C CA . GLU B 1 135 ? 8.977 1.474 -21.047 1 83.06 135 GLU B CA 1
ATOM 2254 C C . GLU B 1 135 ? 10.258 0.889 -21.641 1 83.06 135 GLU B C 1
ATOM 2256 O O . GLU B 1 135 ? 11.234 1.613 -21.875 1 83.06 135 GLU B O 1
ATOM 2261 N N . LYS B 1 136 ? 10.242 -0.344 -21.75 1 81.62 136 LYS B N 1
ATOM 2262 C CA . LYS B 1 136 ? 11.406 -1.004 -22.328 1 81.62 136 LYS B CA 1
ATOM 2263 C C . LYS B 1 136 ? 11.648 -0.53 -23.766 1 81.62 136 LYS B C 1
ATOM 2265 O O . LYS B 1 136 ? 12.797 -0.327 -24.172 1 81.62 136 LYS B O 1
ATOM 2270 N N . GLU B 1 137 ? 10.586 -0.333 -24.453 1 82.25 137 GLU B N 1
ATOM 2271 C CA . GLU B 1 137 ? 10.695 0.172 -25.812 1 82.25 137 GLU B CA 1
ATOM 2272 C C . GLU B 1 137 ? 11.25 1.592 -25.844 1 82.25 137 GLU B C 1
ATOM 2274 O O . GLU B 1 137 ? 12.117 1.914 -26.656 1 82.25 137 GLU B O 1
ATOM 2279 N N . LEU B 1 138 ? 10.781 2.355 -24.953 1 83.62 138 LEU B N 1
ATOM 2280 C CA . LEU B 1 138 ? 11.25 3.734 -24.859 1 83.62 138 LEU B CA 1
ATOM 2281 C C . LEU B 1 138 ? 12.727 3.785 -24.5 1 83.62 138 LEU B C 1
ATOM 2283 O O . LEU B 1 138 ? 13.492 4.551 -25.094 1 83.62 138 LEU B O 1
ATOM 2287 N N . ASN B 1 139 ? 13.086 3.029 -23.609 1 84.69 139 ASN B N 1
ATOM 2288 C CA . ASN B 1 139 ? 14.477 2.979 -23.188 1 84.69 139 ASN B CA 1
ATOM 2289 C C . ASN B 1 139 ? 15.391 2.492 -24.312 1 84.69 139 ASN B C 1
ATOM 2291 O O . ASN B 1 139 ? 16.516 2.963 -24.438 1 84.69 139 ASN B O 1
ATOM 2295 N N . TRP B 1 140 ? 14.945 1.529 -25.031 1 81.62 140 TRP B N 1
ATOM 2296 C CA . TRP B 1 140 ? 15.68 1.005 -26.172 1 81.62 140 TRP B CA 1
ATOM 2297 C C . TRP B 1 140 ? 15.93 2.1 -27.203 1 81.62 140 TRP B C 1
ATOM 2299 O O . TRP B 1 140 ? 17.047 2.25 -27.703 1 81.62 140 TRP B O 1
ATOM 2309 N N . TYR B 1 141 ? 14.906 2.902 -27.453 1 81.88 141 TYR B N 1
ATOM 2310 C CA . TYR B 1 141 ? 15.023 3.996 -28.406 1 81.88 141 TYR B CA 1
ATOM 2311 C C . TYR B 1 141 ? 15.984 5.066 -27.891 1 81.88 141 TYR B C 1
ATOM 2313 O O . TYR B 1 141 ? 16.781 5.609 -28.656 1 81.88 141 TYR B O 1
ATOM 2321 N N . MET B 1 142 ? 15.938 5.352 -26.688 1 86 142 MET B N 1
ATOM 2322 C CA . MET B 1 142 ? 16.75 6.414 -26.109 1 86 142 MET B CA 1
ATOM 2323 C C . MET B 1 142 ? 18.219 6.027 -26.062 1 86 142 MET B C 1
ATOM 2325 O O . MET B 1 142 ? 19.094 6.883 -26.203 1 86 142 MET B O 1
ATOM 2329 N N . THR B 1 143 ? 18.609 4.891 -25.906 1 76.25 143 THR B N 1
ATOM 2330 C CA . THR B 1 143 ? 19.984 4.418 -25.844 1 76.25 143 THR B CA 1
ATOM 2331 C C . THR B 1 143 ? 20.578 4.305 -27.25 1 76.25 143 THR B C 1
ATOM 2333 O O . THR B 1 143 ? 21.797 4.332 -27.422 1 76.25 143 THR B O 1
ATOM 2336 N N . ARG B 1 144 ? 19.859 4.164 -28.219 1 78.12 144 ARG B N 1
ATOM 2337 C CA . ARG B 1 144 ? 20.344 4.047 -29.594 1 78.12 144 ARG B CA 1
ATOM 2338 C C . ARG B 1 144 ? 20.312 5.398 -30.297 1 78.12 144 ARG B C 1
ATOM 2340 O O . ARG B 1 144 ? 20.781 5.523 -31.438 1 78.12 144 ARG B O 1
ATOM 2347 N N . MET B 1 145 ? 19.781 6.363 -29.734 1 66.31 145 MET B N 1
ATOM 2348 C CA . MET B 1 145 ? 19.953 7.719 -30.25 1 66.31 145 MET B CA 1
ATOM 2349 C C . MET B 1 145 ? 21.172 8.391 -29.609 1 66.31 145 MET B C 1
ATOM 2351 O O . MET B 1 145 ? 21.359 8.32 -28.391 1 66.31 145 MET B O 1
#

Sequence (290 aa):
MKSDSKTTIFLVDDDAVFLKSLEIEFIHNTEYIVETFATGELCLAKVAKIKPDVIILDYQLDGIDKEAMNGIQTLDKIKEFDPEIPVIMLSSQDKIEVAVSCMHHKAFDYVVKSETAFLRLQKNIAAFFHFEKIEKELNWYMTRMMKSDSKTTIFLVDDDAVFLKSLEIEFIHNTEYIVETFATGELCLAKVAKIKPDVIILDYQLDGIDKEAMNGIQTLDKIKEFDPEIPVIMLSSQDKIEVAVSCMHHKAFDYVVKSETAFLRLQKNIAAFFHFEKIEKELNWYMTRM

pLDDT: mean 91.77, std 10.4, range [31.36, 98.69]

Radius of gyration: 21.84 Å; Cα contacts (8 Å, |Δi|>4): 439; chains: 2; bounding box: 51×54×60 Å

Secondary structure (DSSP, 8-state):
----PPEEEEEE-S-HHHHHHHHHHHHTSTTEEEEEESSHHHHHHHHTTS--SEEEE-S-TTSS-TTS--HHHHHHHHHHH-TTS-EEEEES---HHHHHHHHHTT-SEEEE-STTHHHHHHHHHHHHHHHHHHHHHHHHHHHH-/----PPEEEEEE-S-HHHHHHHHHHHHTSTTEEEEEESSHHHHHHHHTTS--SEEEE-S-TTSS-TTS--HHHHHHHHHHH-TTS-EEEEES---HHHHHHHHHTT-SEEEE-STTHHHHHHHHHHHHHHHHHHHHHHHHHHHH-

Foldseek 3Di:
DPPLAAAEEEEEALDPVVQVVLVVVCVVPVRYHYDYYNALVVVVVVCVVDPGQEYEFEQQSCPPPVPTDGRLRSLLVSCVVPVVHAYEYEYQDPDPVVQVVSVVSVHPYYAYPDPCRSVVVVVVSVVVVVVVVVVVVVVVVVVVD/DPPLAAAEEEEEALDPVVQVVLVVVCVVPVRYHYDYYNALVVVLVVCVVDPGQEYEFEQQSCPPPVPTDGRLRSLLVSCVVPVVHAYEYEYQDPDPVVQVVSVVSVHPYYAYPDPCRSVVVVVVSVVVVVVVVVVVVVVVVVVVD

Solvent-accessible surface area (backbone atoms only — not comparable to full-atom values): 15764 Å² total; per-residue (Å²): 130,75,88,72,72,57,47,33,36,38,39,33,36,52,48,66,69,58,48,51,55,52,47,53,65,46,56,75,36,84,56,43,42,78,48,77,26,59,38,42,66,61,42,50,60,44,47,76,75,46,79,52,64,31,35,39,34,22,50,76,22,27,75,82,47,73,86,46,46,35,22,64,59,34,45,45,52,49,40,69,74,40,69,80,55,41,30,32,36,43,22,77,68,86,46,54,71,57,52,54,50,43,43,75,62,62,36,66,43,75,44,51,64,54,96,57,32,65,63,52,49,51,51,53,52,50,52,50,53,51,48,50,49,51,49,51,51,50,53,55,53,57,70,73,98,126,79,87,72,73,56,46,33,36,37,39,33,35,51,47,65,70,59,47,52,55,53,48,53,64,46,54,77,35,84,58,45,42,79,48,79,25,59,38,40,64,60,42,50,60,44,47,75,74,46,79,54,65,32,34,39,34,22,49,76,23,27,76,80,47,73,86,48,46,35,22,64,59,33,45,44,53,47,41,71,74,40,70,80,55,41,32,32,36,43,24,77,69,85,46,55,71,56,50,53,51,43,44,72,61,63,36,68,42,74,42,50,65,54,96,58,31,64,62,51,49,52,52,52,52,51,51,50,52,52,49,50,50,51,49,54,50,50,50,55,53,56,71,73,98

Organism: Flavobacterium frigoris (strain PS1) (NCBI:txid1086011)